Protein AF-A0A950EN87-F1 (afdb_monomer_lite)

Sequence (235 aa):
MPRLTKICLIAAAVPLVLLAGWQRVIEPALVKLPGDVNRTNHYSGTVSVFVDQKSAMDLATPQDSPMSIVRVTKSLPGETGATTTALSDTDTINLLGQSTVQENVFVLDRSSSRNVFDDRATAFGTGVNRHGAYYPLLPIGVDASRTSPIWNNEAGTIYTVSRAGGSETTTINGVKVLRMAGTLPMTPVAPYYVGELTKMGLPTQLTPDQLQAQFAAAGVNVNQVADALSKVLSP

Radius of gyration: 26.23 Å; ch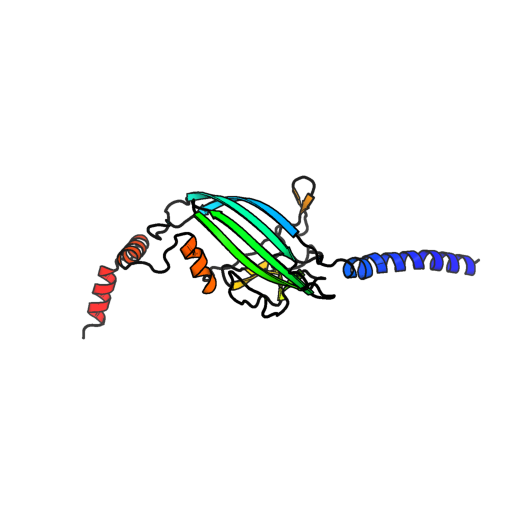ains: 1; bounding box: 49×44×106 Å

Structure (mmCIF, N/CA/C/O backbone):
data_AF-A0A950EN87-F1
#
_entry.id   AF-A0A950EN87-F1
#
loop_
_atom_site.group_PDB
_atom_site.id
_atom_site.type_symbol
_atom_site.label_atom_id
_atom_site.label_alt_id
_atom_site.label_comp_id
_atom_site.label_asym_id
_atom_site.label_entity_id
_atom_site.label_seq_id
_atom_site.pdbx_PDB_ins_code
_atom_site.Cartn_x
_atom_site.Cartn_y
_atom_site.Cartn_z
_atom_site.occupancy
_atom_site.B_iso_or_equiv
_atom_site.auth_seq_id
_atom_site.auth_comp_id
_atom_site.auth_asym_id
_atom_site.auth_atom_id
_atom_site.pdbx_PDB_model_num
ATOM 1 N N . MET A 1 1 ? 7.378 -14.229 -64.532 1.00 54.72 1 MET A N 1
ATOM 2 C CA . MET A 1 1 ? 6.442 -13.570 -63.591 1.00 54.72 1 MET A CA 1
ATOM 3 C C . MET A 1 1 ? 6.462 -14.056 -62.125 1.00 54.72 1 MET A C 1
ATOM 5 O O . MET A 1 1 ? 6.241 -13.202 -61.282 1.00 54.72 1 MET A O 1
ATOM 9 N N . PRO A 1 2 ? 6.791 -15.309 -61.732 1.00 65.19 2 PRO A N 1
ATOM 10 C CA . PRO A 1 2 ? 6.631 -15.745 -60.327 1.00 65.19 2 PRO A CA 1
ATOM 11 C C . PRO A 1 2 ? 7.711 -15.255 -59.338 1.00 65.19 2 PRO A C 1
ATOM 13 O O . PRO A 1 2 ? 7.516 -15.343 -58.128 1.00 65.19 2 PRO A O 1
ATOM 16 N N . ARG A 1 3 ? 8.863 -14.751 -59.813 1.00 61.81 3 ARG A N 1
ATOM 17 C CA . ARG A 1 3 ? 9.955 -14.259 -58.945 1.00 61.81 3 ARG A CA 1
ATOM 18 C C . ARG A 1 3 ? 9.693 -12.858 -58.384 1.00 61.81 3 ARG A C 1
ATOM 20 O O . ARG A 1 3 ? 9.921 -12.648 -57.200 1.00 61.81 3 ARG A O 1
ATOM 27 N N . LEU A 1 4 ? 9.163 -11.938 -59.195 1.00 64.44 4 LEU A N 1
ATOM 28 C CA . LEU A 1 4 ? 8.821 -10.582 -58.744 1.00 64.44 4 LEU A CA 1
ATOM 29 C C . LEU A 1 4 ? 7.706 -10.600 -57.693 1.00 64.44 4 LEU A C 1
ATOM 31 O O . LEU A 1 4 ? 7.837 -9.949 -56.666 1.00 64.44 4 LEU A O 1
ATOM 35 N N . THR A 1 5 ? 6.671 -11.424 -57.878 1.00 68.88 5 THR A N 1
ATOM 36 C CA . THR A 1 5 ? 5.586 -11.579 -56.895 1.00 68.88 5 THR A CA 1
ATOM 37 C C . THR A 1 5 ? 6.094 -12.101 -55.548 1.00 68.88 5 THR A C 1
ATOM 39 O O . THR A 1 5 ? 5.680 -11.606 -54.505 1.00 68.88 5 THR A O 1
ATOM 42 N N . LYS A 1 6 ? 7.041 -13.054 -55.549 1.00 66.00 6 LYS A N 1
ATOM 43 C CA . LYS A 1 6 ? 7.679 -13.557 -54.320 1.00 66.00 6 LYS A CA 1
ATOM 44 C C . LYS A 1 6 ? 8.537 -12.493 -53.631 1.00 66.00 6 LYS A C 1
ATOM 46 O O . LYS A 1 6 ? 8.476 -12.378 -52.413 1.00 66.00 6 LYS A O 1
ATOM 51 N N . ILE A 1 7 ? 9.295 -11.700 -54.392 1.00 73.19 7 ILE A N 1
ATOM 52 C CA . ILE A 1 7 ? 10.114 -10.606 -53.846 1.00 73.19 7 ILE A CA 1
ATOM 53 C C . ILE A 1 7 ? 9.221 -9.521 -53.232 1.00 73.19 7 ILE A C 1
ATOM 55 O O . ILE A 1 7 ? 9.483 -9.099 -52.112 1.00 73.19 7 ILE A O 1
ATOM 59 N N . CYS A 1 8 ? 8.134 -9.125 -53.901 1.00 70.19 8 CYS A N 1
ATOM 60 C CA . CYS A 1 8 ? 7.180 -8.151 -53.363 1.00 70.19 8 CYS A CA 1
ATOM 61 C C . CYS A 1 8 ? 6.465 -8.662 -52.101 1.00 70.19 8 CYS A C 1
ATOM 63 O O . CYS A 1 8 ? 6.294 -7.899 -51.155 1.00 70.19 8 CYS A O 1
ATOM 65 N N . LEU A 1 9 ? 6.098 -9.948 -52.044 1.00 74.38 9 LEU A N 1
ATOM 66 C CA . LEU A 1 9 ? 5.502 -10.558 -50.848 1.00 74.38 9 LEU A CA 1
ATOM 67 C C . LEU A 1 9 ? 6.476 -10.597 -49.667 1.00 74.38 9 LEU A C 1
ATOM 69 O O . LEU A 1 9 ? 6.090 -10.253 -48.556 1.00 74.38 9 LEU A O 1
ATOM 73 N N . ILE A 1 10 ? 7.738 -10.971 -49.894 1.00 74.94 10 ILE A N 1
ATOM 74 C CA . ILE A 1 10 ? 8.767 -10.971 -48.843 1.00 74.94 10 ILE A CA 1
ATOM 75 C C . ILE A 1 10 ? 9.053 -9.536 -48.381 1.00 74.94 10 ILE A C 1
ATOM 77 O O . ILE A 1 10 ? 9.083 -9.276 -47.181 1.00 74.94 10 ILE A O 1
ATOM 81 N N . ALA A 1 11 ? 9.189 -8.591 -49.315 1.00 77.12 11 ALA A N 1
ATOM 82 C CA . ALA A 1 11 ? 9.424 -7.183 -49.009 1.00 77.12 11 ALA A CA 1
ATOM 83 C C . ALA A 1 11 ? 8.268 -6.538 -48.226 1.00 77.12 11 ALA A C 1
ATOM 85 O O . ALA A 1 11 ? 8.519 -5.653 -47.417 1.00 77.12 11 ALA A O 1
ATOM 86 N N . ALA A 1 12 ? 7.024 -6.991 -48.420 1.00 75.88 12 ALA A N 1
ATOM 87 C CA . ALA A 1 12 ? 5.872 -6.560 -47.627 1.00 75.88 12 ALA A CA 1
ATOM 88 C C . ALA A 1 12 ? 5.747 -7.313 -46.287 1.00 75.88 12 ALA A C 1
ATOM 90 O O . ALA A 1 12 ? 5.319 -6.737 -45.289 1.00 75.88 12 ALA A O 1
ATOM 91 N N . ALA A 1 13 ? 6.142 -8.588 -46.230 1.00 78.69 13 ALA A N 1
ATOM 92 C CA . ALA A 1 13 ? 6.062 -9.399 -45.016 1.00 78.69 13 ALA A CA 1
ATOM 93 C C . ALA A 1 13 ? 7.101 -8.992 -43.960 1.00 78.69 13 ALA A C 1
ATOM 95 O O . ALA A 1 13 ? 6.781 -8.959 -42.776 1.00 78.69 13 ALA A O 1
ATOM 96 N N . VAL A 1 14 ? 8.326 -8.642 -44.365 1.00 86.50 14 VAL A N 1
ATOM 97 C CA . VAL A 1 14 ? 9.396 -8.210 -43.447 1.00 86.50 14 VAL A CA 1
ATOM 98 C C . VAL A 1 14 ? 8.987 -7.016 -42.565 1.00 86.50 14 VAL A C 1
ATOM 100 O O . VAL A 1 14 ? 9.088 -7.147 -41.346 1.00 86.50 14 VAL A O 1
ATOM 103 N N . PRO A 1 15 ? 8.483 -5.883 -43.094 1.00 83.12 15 PRO A N 1
ATOM 104 C CA . PRO A 1 15 ? 8.061 -4.763 -42.256 1.00 83.12 15 PRO A CA 1
ATOM 105 C C . PRO A 1 15 ? 6.866 -5.113 -41.364 1.00 83.12 15 PRO A C 1
ATOM 107 O O . PRO A 1 15 ? 6.808 -4.631 -40.238 1.00 83.12 15 PRO A O 1
ATOM 110 N N . LEU A 1 16 ? 5.955 -5.993 -41.798 1.00 84.75 16 LEU A N 1
ATOM 111 C CA . LEU A 1 16 ? 4.854 -6.469 -40.950 1.00 84.75 16 LEU A CA 1
ATOM 112 C C . LEU A 1 16 ? 5.354 -7.333 -39.784 1.00 84.75 16 LEU A C 1
ATOM 114 O O . LEU A 1 16 ? 4.881 -7.175 -38.661 1.00 84.75 16 LEU A O 1
ATOM 118 N N . VAL A 1 17 ? 6.331 -8.211 -40.024 1.00 83.75 17 VAL A N 1
ATOM 119 C CA . VAL A 1 17 ? 6.965 -9.025 -38.975 1.00 83.75 17 VAL A CA 1
ATOM 120 C C . VAL A 1 17 ? 7.769 -8.148 -38.017 1.00 83.75 17 VAL A C 1
ATOM 122 O O . VAL A 1 17 ? 7.671 -8.332 -36.806 1.00 83.75 17 VAL A O 1
ATOM 125 N N . LEU A 1 18 ? 8.515 -7.166 -38.529 1.00 84.25 18 LEU A N 1
ATOM 126 C CA . LEU A 1 18 ? 9.252 -6.208 -37.702 1.00 84.25 18 LEU A CA 1
ATOM 127 C C . LEU A 1 18 ? 8.310 -5.347 -36.857 1.00 84.25 18 LEU A C 1
ATOM 129 O O . LEU A 1 18 ? 8.566 -5.168 -35.671 1.00 84.25 18 LEU A O 1
ATOM 133 N N . LEU A 1 19 ? 7.201 -4.869 -37.425 1.00 83.00 19 LEU A N 1
ATOM 134 C CA . LEU A 1 19 ? 6.193 -4.098 -36.698 1.00 83.00 19 LEU A CA 1
ATOM 135 C C . LEU A 1 19 ? 5.512 -4.944 -35.614 1.00 83.00 19 LEU A C 1
ATOM 137 O O . LEU A 1 19 ? 5.369 -4.496 -34.478 1.00 83.00 19 LEU A O 1
ATOM 141 N N . ALA A 1 20 ? 5.143 -6.185 -35.939 1.00 79.62 20 ALA A N 1
ATOM 142 C CA . ALA A 1 20 ? 4.578 -7.115 -34.969 1.00 79.62 20 ALA A CA 1
ATOM 143 C C . ALA A 1 20 ? 5.579 -7.443 -33.848 1.00 79.62 20 ALA A C 1
ATOM 145 O O . ALA A 1 20 ? 5.196 -7.482 -32.680 1.00 79.62 20 ALA A O 1
ATOM 146 N N . GLY A 1 21 ? 6.859 -7.640 -34.179 1.00 78.69 21 GLY A N 1
ATOM 147 C CA . GLY A 1 21 ? 7.933 -7.840 -33.204 1.00 78.69 21 GLY A CA 1
ATOM 148 C C . GLY A 1 21 ? 8.167 -6.608 -32.329 1.00 78.69 21 GLY A C 1
ATOM 149 O O . GLY A 1 21 ? 8.325 -6.734 -31.116 1.00 78.69 21 GLY A O 1
ATOM 150 N N . TRP A 1 22 ? 8.107 -5.411 -32.914 1.00 79.06 22 TRP A N 1
ATOM 151 C CA . TRP A 1 22 ? 8.234 -4.154 -32.186 1.00 79.06 22 TRP A CA 1
ATOM 152 C C . TRP A 1 22 ? 7.124 -3.994 -31.144 1.00 79.06 22 TRP A C 1
ATOM 154 O O . TRP A 1 22 ? 7.417 -3.864 -29.960 1.00 79.06 22 TRP A O 1
ATOM 164 N N . GLN A 1 23 ? 5.861 -4.099 -31.564 1.00 78.44 23 GLN A N 1
ATOM 165 C CA . GLN A 1 23 ? 4.704 -3.896 -30.685 1.00 78.44 23 GLN A CA 1
ATOM 166 C C . GLN A 1 23 ? 4.533 -5.000 -29.635 1.00 78.44 23 GLN A C 1
ATOM 168 O O . GLN A 1 23 ? 4.028 -4.746 -28.545 1.00 78.44 23 GLN A O 1
ATOM 173 N N . ARG A 1 24 ? 4.914 -6.246 -29.947 1.00 76.81 24 ARG A N 1
ATOM 174 C CA . ARG A 1 24 ? 4.695 -7.381 -29.031 1.00 76.81 24 ARG A CA 1
ATOM 175 C C . ARG A 1 24 ? 5.874 -7.701 -28.127 1.00 76.81 24 ARG A C 1
ATOM 177 O O . ARG A 1 24 ? 5.665 -8.357 -27.112 1.00 76.81 24 ARG A O 1
ATOM 184 N N . VAL A 1 25 ? 7.088 -7.297 -28.497 1.00 74.50 25 VAL A N 1
ATOM 185 C CA . VAL A 1 25 ? 8.310 -7.688 -27.777 1.00 74.50 25 VAL A CA 1
ATOM 186 C C . VAL A 1 25 ? 9.104 -6.468 -27.336 1.00 74.50 25 VAL A C 1
ATOM 188 O O . VAL A 1 25 ? 9.395 -6.337 -26.152 1.00 74.50 25 VAL A O 1
ATOM 191 N N . ILE A 1 26 ? 9.445 -5.570 -28.263 1.00 74.25 26 ILE A N 1
ATOM 192 C CA . ILE A 1 26 ? 10.393 -4.484 -27.980 1.00 74.25 26 ILE A CA 1
ATOM 193 C C . ILE A 1 26 ? 9.746 -3.394 -27.129 1.00 74.25 26 ILE A C 1
ATOM 195 O O . ILE A 1 26 ? 10.277 -3.053 -26.078 1.00 74.25 26 ILE A O 1
ATOM 199 N N . GLU A 1 27 ? 8.596 -2.869 -27.546 1.00 76.50 27 GLU A N 1
ATOM 200 C CA . GLU A 1 27 ? 7.907 -1.793 -26.832 1.00 76.50 27 GLU A CA 1
ATOM 201 C C . GLU A 1 27 ? 7.573 -2.188 -25.379 1.00 76.50 27 GLU A C 1
ATOM 203 O O . GLU A 1 27 ? 8.017 -1.476 -24.475 1.00 76.50 27 GLU A O 1
ATOM 208 N N . PRO A 1 28 ? 6.938 -3.346 -25.094 1.00 72.75 28 PRO A N 1
ATOM 209 C CA . PRO A 1 28 ? 6.716 -3.784 -23.715 1.00 72.75 28 PRO A CA 1
ATOM 210 C C . PRO A 1 28 ? 8.006 -3.968 -22.904 1.00 72.75 28 PRO A C 1
ATOM 212 O O . PRO A 1 28 ? 8.015 -3.675 -21.713 1.00 72.75 28 PRO A O 1
ATOM 215 N N . ALA A 1 29 ? 9.104 -4.416 -23.526 1.00 72.06 29 ALA A N 1
ATOM 216 C CA . ALA A 1 29 ? 10.391 -4.592 -22.845 1.00 72.06 29 ALA A CA 1
ATOM 217 C C . ALA A 1 29 ? 11.081 -3.262 -22.481 1.00 72.06 29 ALA A C 1
ATOM 219 O O . ALA A 1 29 ? 11.959 -3.235 -21.612 1.00 72.06 29 ALA A O 1
ATOM 220 N N . LEU A 1 30 ? 10.700 -2.163 -23.140 1.00 79.81 30 LEU A N 1
ATOM 221 C CA . LEU A 1 30 ? 11.217 -0.820 -22.876 1.00 79.81 30 LEU A CA 1
ATOM 222 C C . LEU A 1 30 ? 10.399 -0.065 -21.822 1.00 79.81 30 LEU A C 1
ATOM 224 O O . LEU A 1 30 ? 10.929 0.858 -21.199 1.00 79.81 30 LEU A O 1
ATOM 228 N N . VAL A 1 31 ? 9.140 -0.451 -21.586 1.00 84.19 31 VAL A N 1
ATOM 229 C CA . VAL A 1 31 ? 8.313 0.152 -20.534 1.00 84.19 31 VAL A CA 1
ATOM 230 C C . VAL A 1 31 ? 8.838 -0.287 -19.171 1.00 84.19 31 VAL A C 1
ATOM 232 O O . VAL A 1 31 ? 8.679 -1.430 -18.749 1.00 84.19 31 VAL A O 1
ATOM 235 N N . LYS A 1 32 ? 9.474 0.651 -18.472 1.00 89.88 32 LYS A N 1
ATOM 236 C CA . LYS A 1 32 ? 10.027 0.447 -17.136 1.00 89.88 32 LYS A CA 1
ATOM 237 C C . LYS A 1 32 ? 9.619 1.578 -16.211 1.00 89.88 32 LYS A C 1
ATOM 239 O O . LYS A 1 32 ? 9.524 2.727 -16.637 1.00 89.88 32 LYS A O 1
ATOM 244 N N . LEU A 1 33 ? 9.468 1.266 -14.927 1.00 91.06 33 LEU A N 1
ATOM 245 C CA . LEU A 1 33 ? 9.350 2.283 -13.893 1.00 91.06 33 LEU A CA 1
ATOM 246 C C . LEU A 1 33 ? 10.563 3.231 -13.962 1.00 91.06 33 LEU A C 1
ATOM 248 O O . LEU A 1 33 ? 11.707 2.750 -14.047 1.00 91.06 33 LEU A O 1
ATOM 252 N N . PRO A 1 34 ? 10.333 4.554 -13.976 1.00 89.75 34 PRO A N 1
ATOM 253 C CA . PRO A 1 34 ? 11.407 5.535 -14.001 1.00 89.75 34 PRO A CA 1
ATOM 254 C C . PRO A 1 34 ? 12.188 5.541 -12.680 1.00 89.75 34 PRO A C 1
ATOM 256 O O . PRO A 1 34 ? 11.677 5.125 -11.643 1.00 89.75 34 PRO A O 1
ATOM 259 N N . GLY A 1 35 ? 13.447 5.980 -12.740 1.00 89.44 35 GLY A N 1
ATOM 260 C CA . GLY A 1 35 ? 14.346 6.045 -11.577 1.00 89.44 35 GLY A CA 1
ATOM 261 C C . GLY A 1 35 ? 14.373 7.394 -10.865 1.00 89.44 35 GLY A C 1
ATOM 262 O O . GLY A 1 35 ? 15.119 7.566 -9.907 1.00 89.44 35 GLY A O 1
ATOM 263 N N . ASP A 1 36 ? 13.603 8.351 -11.366 1.00 92.56 36 ASP A N 1
ATOM 264 C CA . ASP A 1 36 ? 13.531 9.746 -10.943 1.00 92.56 36 ASP A CA 1
ATOM 265 C C . ASP A 1 36 ? 12.096 10.123 -10.547 1.00 92.56 36 ASP A C 1
ATOM 267 O O . ASP A 1 36 ? 11.665 11.268 -10.701 1.00 92.56 36 ASP A O 1
ATOM 271 N N . VAL A 1 37 ? 11.326 9.154 -10.036 1.00 93.62 37 VAL A N 1
ATOM 272 C CA . VAL A 1 37 ? 9.975 9.424 -9.547 1.00 93.62 37 VAL A CA 1
ATOM 273 C C . VAL A 1 37 ? 10.071 10.469 -8.443 1.00 93.62 37 VAL A C 1
ATOM 275 O O . VAL A 1 37 ? 10.781 10.298 -7.459 1.00 93.62 37 VAL A O 1
ATOM 278 N N . ASN A 1 38 ? 9.341 11.561 -8.614 1.00 96.50 38 ASN A N 1
ATOM 279 C CA . ASN A 1 38 ? 9.095 12.552 -7.581 1.00 96.50 38 ASN A CA 1
ATOM 280 C C . ASN A 1 38 ? 7.722 13.153 -7.865 1.00 96.50 38 ASN A C 1
ATOM 282 O O . ASN A 1 38 ? 7.564 14.004 -8.745 1.00 96.50 38 ASN A O 1
ATOM 286 N N . ARG A 1 39 ? 6.700 12.607 -7.211 1.00 95.38 39 ARG A N 1
ATOM 287 C CA . ARG A 1 39 ? 5.300 12.939 -7.470 1.00 95.38 39 ARG A CA 1
ATOM 288 C C . ARG A 1 39 ? 4.585 13.210 -6.164 1.00 95.38 39 ARG A C 1
ATOM 290 O O . ARG A 1 39 ? 4.662 12.413 -5.236 1.00 95.38 39 ARG A O 1
ATOM 297 N N . THR A 1 40 ? 3.837 14.303 -6.151 1.00 97.31 40 THR A N 1
ATOM 298 C CA . THR A 1 40 ? 2.883 14.611 -5.092 1.00 97.31 40 THR A CA 1
ATOM 299 C C . THR A 1 40 ? 1.484 14.386 -5.640 1.00 97.31 40 THR A C 1
ATOM 301 O O . THR A 1 40 ? 1.107 14.992 -6.642 1.00 97.31 40 THR A O 1
ATOM 304 N N . ASN A 1 41 ? 0.728 13.508 -4.994 1.00 94.38 41 ASN A N 1
ATOM 305 C CA . ASN A 1 41 ? -0.668 13.246 -5.303 1.00 94.38 41 ASN A CA 1
ATOM 306 C C . ASN A 1 41 ? -1.540 13.780 -4.169 1.00 94.38 41 ASN A C 1
ATOM 308 O O . ASN A 1 41 ? -1.237 13.574 -2.993 1.00 94.38 41 ASN A O 1
ATOM 312 N N . HIS A 1 42 ? -2.635 14.436 -4.536 1.00 96.12 42 HIS A N 1
ATOM 313 C CA . HIS A 1 42 ? -3.630 14.938 -3.599 1.00 96.12 42 HIS A CA 1
ATOM 314 C C . HIS A 1 42 ? -4.917 14.149 -3.789 1.00 96.12 42 HIS A C 1
ATOM 316 O O . HIS A 1 42 ? -5.480 14.125 -4.884 1.00 96.12 42 HIS A O 1
ATOM 322 N N . TYR A 1 43 ? -5.379 13.521 -2.718 1.00 93.62 43 TYR A N 1
ATOM 323 C CA . TYR A 1 43 ? -6.637 12.799 -2.675 1.00 93.62 43 TYR A CA 1
ATOM 324 C C . TYR A 1 43 ? -7.568 13.485 -1.686 1.00 93.62 43 TYR A C 1
ATOM 326 O O . TYR A 1 43 ? -7.145 13.935 -0.619 1.00 93.62 43 TYR A O 1
ATOM 334 N N . SER A 1 44 ? -8.845 13.537 -2.031 1.00 94.25 44 SER A N 1
ATOM 335 C CA . SER A 1 44 ? -9.909 13.980 -1.143 1.00 94.25 44 SER A CA 1
ATOM 336 C C . SER A 1 44 ? -11.124 13.086 -1.326 1.00 94.25 44 SER A C 1
ATOM 338 O O . SER A 1 44 ? -11.344 12.511 -2.395 1.00 94.25 44 SER A O 1
ATOM 340 N N . GLY A 1 45 ? -11.903 12.942 -0.265 1.00 93.12 45 GLY A N 1
ATOM 341 C CA . GLY A 1 45 ? -13.118 12.149 -0.284 1.00 93.12 45 GLY A CA 1
ATOM 342 C C . GLY A 1 45 ? -13.825 12.174 1.058 1.00 93.12 45 GLY A C 1
ATOM 343 O O . GLY A 1 45 ? -13.504 12.976 1.934 1.00 93.12 45 GLY A O 1
ATOM 344 N N . THR A 1 46 ? -14.770 11.259 1.207 1.00 92.75 46 THR A N 1
ATOM 345 C CA . THR A 1 46 ? -15.515 11.038 2.444 1.00 92.75 46 THR A CA 1
ATOM 346 C C . THR A 1 46 ? -15.304 9.594 2.871 1.00 92.75 46 THR A C 1
ATOM 348 O O . THR A 1 46 ? -15.363 8.689 2.038 1.00 92.75 46 THR A O 1
ATOM 351 N N . VAL A 1 47 ? -15.049 9.382 4.157 1.00 88.50 47 VAL A N 1
ATOM 352 C CA . VAL A 1 47 ? -14.996 8.065 4.790 1.00 88.50 47 VAL A CA 1
ATOM 353 C C . VAL A 1 47 ? -16.186 7.945 5.727 1.00 88.50 47 VAL A C 1
ATOM 355 O O . VAL A 1 47 ? -16.392 8.810 6.575 1.00 88.50 47 VAL A O 1
ATOM 358 N N . SER A 1 48 ? -16.944 6.864 5.587 1.00 89.56 48 SER A N 1
ATOM 359 C CA . SER A 1 48 ? -17.996 6.498 6.532 1.00 89.56 48 SER A CA 1
ATOM 360 C C . SER A 1 48 ? -17.392 5.657 7.652 1.00 89.56 48 SER A C 1
ATOM 362 O O . SER A 1 48 ? -16.787 4.612 7.405 1.00 89.56 48 SER A O 1
ATOM 364 N N . VAL A 1 49 ? -17.543 6.125 8.883 1.00 85.31 49 VAL A N 1
ATOM 365 C CA . VAL A 1 49 ? -16.992 5.505 10.087 1.00 85.31 49 VAL A CA 1
ATOM 366 C C . VAL A 1 49 ? -18.119 4.852 10.866 1.00 85.31 49 VAL A C 1
ATOM 368 O O . VAL A 1 49 ? -19.166 5.455 11.080 1.00 85.31 49 VAL A O 1
ATOM 371 N N . PHE A 1 50 ? -17.899 3.610 11.283 1.00 87.12 50 PHE A N 1
ATOM 372 C CA . PHE A 1 50 ? -18.900 2.788 11.967 1.00 87.12 50 PHE A CA 1
ATOM 373 C C . PHE A 1 50 ? -18.607 2.613 13.459 1.00 87.12 50 PHE A C 1
ATOM 375 O O . PHE A 1 50 ? -19.355 1.922 14.132 1.00 87.12 50 PHE A O 1
ATOM 382 N N . VAL A 1 51 ? -17.542 3.227 13.978 1.00 84.25 51 VAL A N 1
ATOM 383 C CA . VAL A 1 51 ? -17.103 3.090 15.372 1.00 84.25 51 VAL A CA 1
ATOM 384 C C . VAL A 1 51 ? -16.868 4.472 15.973 1.00 84.25 51 VAL A C 1
ATOM 386 O O . VAL A 1 51 ? -16.189 5.307 15.374 1.00 84.25 51 VAL A O 1
ATOM 389 N N . ASP A 1 52 ? -17.403 4.714 17.166 1.00 81.69 52 ASP A N 1
ATOM 390 C CA . ASP A 1 52 ? -17.115 5.922 17.936 1.00 81.69 52 ASP A CA 1
ATOM 391 C C . ASP A 1 52 ? -15.685 5.865 18.494 1.00 81.69 52 ASP A C 1
ATOM 393 O O . ASP A 1 52 ? -15.327 4.944 19.225 1.00 81.69 52 ASP A O 1
ATOM 397 N N . GLN A 1 53 ? -14.849 6.858 18.181 1.00 76.94 53 GLN A N 1
ATOM 398 C CA . GLN A 1 53 ? -13.425 6.832 18.551 1.00 76.94 53 GLN A CA 1
ATOM 399 C C . GLN A 1 53 ? -13.175 6.880 20.066 1.00 76.94 53 GLN A C 1
ATOM 401 O O . GLN A 1 53 ? -12.146 6.397 20.529 1.00 76.94 53 GLN A O 1
ATOM 406 N N . LYS A 1 54 ? -14.084 7.473 20.851 1.00 76.81 54 LYS A N 1
ATOM 407 C CA . LYS A 1 54 ? -13.888 7.653 22.299 1.00 76.81 54 LYS A CA 1
ATOM 408 C C . LYS A 1 54 ? -14.301 6.416 23.086 1.00 76.81 54 LYS A C 1
ATOM 410 O O . LYS A 1 54 ? -13.633 6.033 24.042 1.00 76.81 54 LYS A O 1
ATOM 415 N N . SER A 1 55 ? -15.426 5.823 22.708 1.00 76.44 55 SER A N 1
ATOM 416 C CA . SER A 1 55 ? -16.025 4.672 23.383 1.00 76.44 55 SER A CA 1
ATOM 417 C C . SER A 1 55 ? -15.654 3.338 22.741 1.00 76.44 55 SER A C 1
ATOM 419 O O . SER A 1 55 ? -15.839 2.307 23.382 1.00 76.44 55 SER A O 1
ATOM 421 N N . ALA A 1 56 ? -15.129 3.353 21.510 1.00 76.19 56 ALA A N 1
ATOM 422 C CA . ALA A 1 56 ? -14.884 2.176 20.678 1.00 76.19 56 ALA A CA 1
ATOM 423 C C . ALA A 1 56 ? -16.127 1.286 20.499 1.00 76.19 56 ALA A C 1
ATOM 425 O O . ALA A 1 56 ? -16.019 0.074 20.325 1.00 76.19 56 ALA A O 1
ATOM 426 N N . MET A 1 57 ? -17.317 1.884 20.566 1.00 79.75 57 MET A N 1
ATOM 427 C CA . MET A 1 57 ? -18.581 1.204 20.305 1.00 79.75 57 MET A CA 1
ATOM 428 C C . MET A 1 57 ? -19.005 1.376 18.852 1.00 79.75 57 MET A C 1
ATOM 430 O O . MET A 1 57 ? -18.752 2.420 18.245 1.00 79.75 57 MET A O 1
ATOM 434 N N . ASP A 1 58 ? -19.707 0.375 18.330 1.00 81.06 58 ASP A N 1
ATOM 435 C CA . ASP A 1 58 ? -20.358 0.477 17.030 1.00 81.06 58 ASP A CA 1
ATOM 436 C C . ASP A 1 58 ? -21.396 1.606 17.038 1.00 81.06 58 ASP A C 1
ATOM 438 O O . ASP A 1 58 ? -22.197 1.763 17.964 1.00 81.06 58 ASP A O 1
ATOM 442 N N . LEU A 1 59 ? -21.392 2.394 15.972 1.00 82.38 59 LEU A N 1
ATOM 443 C CA . LEU A 1 59 ? -22.383 3.423 15.720 1.00 82.38 59 LEU A CA 1
ATOM 444 C C . LEU A 1 59 ? -23.618 2.786 15.078 1.00 82.38 59 LEU A C 1
ATOM 446 O O . LEU A 1 59 ? -23.517 2.076 14.078 1.00 82.38 59 LEU A O 1
ATOM 450 N N . ALA A 1 60 ? -24.805 3.105 15.603 1.00 84.56 60 ALA A N 1
ATOM 451 C CA . ALA A 1 60 ? -26.075 2.644 15.031 1.00 84.56 60 ALA A CA 1
ATOM 452 C C . ALA A 1 60 ? -26.279 3.114 13.577 1.00 84.56 60 ALA A C 1
ATOM 454 O O . ALA A 1 60 ? -26.955 2.456 12.787 1.00 84.56 60 ALA A O 1
ATOM 455 N N . THR A 1 61 ? -25.685 4.252 13.222 1.00 86.50 61 THR A N 1
ATOM 456 C CA . THR A 1 61 ? -25.626 4.783 11.860 1.00 86.50 61 THR A CA 1
ATOM 457 C C . THR A 1 61 ? -24.203 5.242 11.565 1.00 86.50 61 THR A C 1
ATOM 459 O O . THR A 1 61 ? -23.614 5.890 12.434 1.00 86.50 61 THR A O 1
ATOM 462 N N . PRO A 1 62 ? -23.653 4.979 10.367 1.00 88.88 62 PRO A N 1
ATOM 463 C CA . PRO A 1 62 ? -22.322 5.455 10.020 1.00 88.88 62 PRO A CA 1
ATOM 464 C C . PRO A 1 62 ? -22.237 6.978 10.105 1.00 88.88 62 PRO A C 1
ATOM 466 O O . PRO A 1 62 ? -23.160 7.689 9.703 1.00 88.88 62 PRO A O 1
ATOM 469 N N . GLN A 1 63 ? -21.108 7.472 10.602 1.00 87.81 63 GLN A N 1
ATOM 470 C CA . GLN A 1 63 ? -20.773 8.885 10.584 1.00 87.81 63 GLN A CA 1
ATOM 471 C C . GLN A 1 63 ? -19.826 9.171 9.421 1.00 87.81 63 GLN A C 1
ATOM 473 O O . GLN A 1 63 ? -18.719 8.638 9.359 1.00 87.81 63 GLN A O 1
ATOM 478 N N . ASP A 1 64 ? -20.239 10.057 8.524 1.00 91.06 64 ASP A N 1
ATOM 479 C CA . ASP A 1 64 ? -19.389 10.512 7.430 1.00 91.06 64 ASP A CA 1
ATOM 480 C C . ASP A 1 64 ? -18.375 11.553 7.917 1.00 91.06 64 ASP A C 1
ATOM 482 O O . ASP A 1 64 ? -18.710 12.510 8.620 1.00 91.06 64 ASP A O 1
ATOM 486 N N . SER A 1 65 ? -17.118 11.380 7.515 1.00 87.44 65 SER A N 1
ATOM 487 C CA . SER A 1 65 ? -16.021 12.296 7.811 1.00 87.44 65 SER A CA 1
ATOM 488 C C . SER A 1 65 ? -15.245 12.621 6.536 1.00 87.44 65 SER A C 1
ATOM 490 O O . SER A 1 65 ? -14.913 11.705 5.775 1.00 87.44 65 SER A O 1
ATOM 492 N N . PRO A 1 66 ? -14.931 13.900 6.263 1.00 92.75 66 PRO A N 1
ATOM 493 C CA . PRO A 1 66 ? -14.048 14.232 5.159 1.00 92.75 66 PRO A CA 1
ATOM 494 C C . PRO A 1 66 ? -12.658 13.641 5.411 1.00 92.75 66 PRO A C 1
ATOM 496 O O . PRO A 1 66 ? -12.116 13.718 6.515 1.00 92.75 66 PRO A O 1
ATOM 499 N N . MET A 1 67 ? -12.069 13.091 4.357 1.00 94.06 67 MET A N 1
ATOM 500 C CA . MET A 1 67 ? -10.702 12.599 4.344 1.00 94.06 67 MET A CA 1
ATOM 501 C C . MET A 1 67 ? -9.901 13.341 3.281 1.00 94.06 67 MET A C 1
ATOM 503 O O . MET A 1 67 ? -10.376 13.568 2.166 1.00 94.06 67 MET A O 1
ATOM 507 N N . SER A 1 68 ? -8.656 13.673 3.605 1.00 96.38 68 SER A N 1
ATOM 508 C CA . SER A 1 68 ? -7.667 14.076 2.607 1.00 96.38 68 SER A CA 1
ATOM 509 C C . SER A 1 68 ? -6.365 13.319 2.806 1.00 96.38 68 SER A C 1
ATOM 511 O O . SER A 1 68 ? -5.980 13.024 3.934 1.00 96.38 68 SER A O 1
ATOM 513 N N . ILE A 1 69 ? -5.694 13.006 1.702 1.00 95.94 69 ILE A N 1
ATOM 514 C CA . ILE A 1 69 ? -4.378 12.373 1.710 1.00 95.94 69 ILE A CA 1
ATOM 515 C C . ILE A 1 69 ? -3.469 13.162 0.779 1.00 95.94 69 ILE A C 1
ATOM 517 O O . ILE A 1 69 ? -3.805 13.387 -0.385 1.00 95.94 69 ILE A O 1
ATOM 521 N N . VAL A 1 70 ? -2.303 13.554 1.277 1.00 97.94 70 VAL A N 1
ATOM 522 C CA . VAL A 1 70 ? -1.198 14.038 0.449 1.00 97.94 70 VAL A CA 1
ATOM 523 C C . VAL A 1 70 ? -0.137 12.952 0.431 1.00 97.94 70 VAL A C 1
ATOM 525 O O . VAL A 1 70 ? 0.497 12.698 1.451 1.00 97.94 70 VAL A O 1
ATOM 528 N N . ARG A 1 71 ? 0.039 12.306 -0.723 1.00 97.25 71 ARG A N 1
ATOM 529 C CA . ARG A 1 71 ? 1.065 11.280 -0.934 1.00 97.25 71 ARG A CA 1
ATOM 530 C C . ARG A 1 71 ? 2.234 11.877 -1.684 1.00 97.25 71 ARG A C 1
ATOM 532 O O . ARG A 1 71 ? 2.051 12.377 -2.794 1.00 97.25 71 ARG A O 1
ATOM 539 N N . VAL A 1 72 ? 3.427 11.760 -1.125 1.00 97.94 72 VAL A N 1
ATOM 540 C CA . VAL A 1 72 ? 4.680 12.088 -1.801 1.00 97.94 72 VAL A CA 1
ATOM 541 C C . VAL A 1 72 ? 5.422 10.791 -2.092 1.00 97.94 72 VAL A C 1
ATOM 543 O O . VAL A 1 72 ? 5.942 10.161 -1.178 1.00 97.94 72 VAL A O 1
ATOM 546 N N . THR A 1 73 ? 5.486 10.419 -3.368 1.00 97.06 73 THR A N 1
ATOM 547 C CA . THR A 1 73 ? 6.235 9.256 -3.858 1.00 97.06 73 THR A CA 1
ATOM 548 C C . THR A 1 73 ? 7.554 9.720 -4.452 1.00 97.06 73 THR A C 1
ATOM 550 O O . THR A 1 73 ? 7.566 10.547 -5.371 1.00 97.06 73 THR A O 1
ATOM 553 N N . LYS A 1 74 ? 8.665 9.166 -3.968 1.00 97.44 74 LYS A N 1
ATOM 554 C CA . LYS A 1 74 ? 10.016 9.463 -4.457 1.00 97.44 74 LYS A CA 1
ATOM 555 C C . LYS A 1 74 ? 10.798 8.191 -4.751 1.00 97.44 74 LYS A C 1
ATOM 557 O O . LYS A 1 74 ? 10.707 7.230 -3.997 1.00 97.44 74 LYS A O 1
ATOM 562 N N . SER A 1 75 ? 11.609 8.194 -5.802 1.00 96.56 75 SER A N 1
ATOM 563 C CA . SER A 1 75 ? 12.668 7.198 -5.969 1.00 96.56 75 SER A CA 1
ATOM 564 C C . SER A 1 75 ? 13.735 7.408 -4.897 1.00 96.56 75 SER A C 1
ATOM 566 O O . SER A 1 75 ? 14.170 8.539 -4.665 1.00 96.56 75 SER A O 1
ATOM 568 N N . LEU A 1 76 ? 14.171 6.327 -4.250 1.00 95.25 76 LEU A N 1
ATOM 569 C CA . LEU A 1 76 ? 15.280 6.400 -3.305 1.00 95.25 76 LEU A CA 1
ATOM 570 C C . LEU A 1 76 ? 16.595 6.669 -4.069 1.00 95.25 76 LEU A C 1
ATOM 572 O O . LEU A 1 76 ? 16.881 5.979 -5.057 1.00 95.25 76 LEU A O 1
ATOM 576 N N . PRO A 1 77 ? 17.396 7.676 -3.663 1.00 92.12 77 PRO A N 1
ATOM 577 C CA . PRO A 1 77 ? 18.627 8.030 -4.365 1.00 92.12 77 PRO A CA 1
ATOM 578 C C . PRO A 1 77 ? 19.599 6.852 -4.468 1.00 92.12 77 PRO A C 1
ATOM 580 O O . PRO A 1 77 ? 19.923 6.226 -3.468 1.00 92.12 77 PRO A O 1
ATOM 583 N N . GLY A 1 78 ? 20.082 6.564 -5.679 1.00 91.81 78 GLY A N 1
ATOM 584 C CA . GLY A 1 78 ? 21.015 5.457 -5.926 1.00 91.81 78 GLY A CA 1
ATOM 585 C C . GLY A 1 78 ? 20.374 4.066 -5.974 1.00 91.81 78 GLY A C 1
ATOM 586 O O . GLY A 1 78 ? 21.058 3.110 -6.318 1.00 91.81 78 GLY A O 1
ATOM 587 N N . GLU A 1 79 ? 19.066 3.948 -5.727 1.00 93.88 79 GLU A N 1
ATOM 588 C CA . GLU A 1 79 ? 18.384 2.655 -5.569 1.00 93.88 79 GLU A CA 1
ATOM 589 C C . GLU A 1 79 ? 17.586 2.210 -6.797 1.00 93.88 79 GLU A C 1
ATOM 591 O O . GLU A 1 79 ? 16.689 1.367 -6.720 1.00 93.88 79 GLU A O 1
ATOM 596 N N . THR A 1 80 ? 17.905 2.777 -7.960 1.00 94.12 80 THR A N 1
ATOM 597 C CA . THR A 1 80 ? 17.362 2.320 -9.240 1.00 94.12 80 THR A CA 1
ATOM 598 C C . THR A 1 80 ? 18.431 1.588 -10.037 1.00 94.12 80 THR A C 1
ATOM 600 O O . THR A 1 80 ? 19.365 2.197 -10.555 1.00 94.12 80 THR A O 1
ATOM 603 N N . GLY A 1 81 ? 18.248 0.278 -10.187 1.00 91.88 81 GLY A N 1
ATOM 604 C CA . GLY A 1 81 ? 19.066 -0.589 -11.028 1.00 91.88 81 GLY A CA 1
ATOM 605 C C . GLY A 1 81 ? 18.420 -0.887 -12.382 1.00 91.88 81 GLY A C 1
ATOM 606 O O . GLY A 1 81 ? 17.412 -0.300 -12.777 1.00 91.88 81 GLY A O 1
ATOM 607 N N . ALA A 1 82 ? 18.992 -1.841 -13.119 1.00 90.19 82 ALA A N 1
ATOM 608 C CA . ALA A 1 82 ? 18.474 -2.254 -14.428 1.00 90.19 82 ALA A CA 1
ATOM 609 C C . ALA A 1 82 ? 17.119 -2.989 -14.350 1.00 90.19 82 ALA A C 1
ATOM 611 O O . ALA A 1 82 ? 16.313 -2.902 -15.288 1.00 90.19 82 ALA A O 1
ATOM 612 N N . THR A 1 83 ? 16.886 -3.709 -13.248 1.00 92.75 83 THR A N 1
ATOM 613 C CA . THR A 1 83 ? 15.725 -4.583 -13.018 1.00 92.75 83 THR A CA 1
ATOM 614 C C . THR A 1 83 ? 14.820 -4.085 -11.903 1.00 92.75 83 THR A C 1
ATOM 616 O O . THR A 1 83 ? 13.610 -4.197 -12.041 1.00 92.75 83 THR A O 1
ATOM 619 N N . THR A 1 84 ? 15.365 -3.494 -10.840 1.00 96.12 84 THR A N 1
ATOM 620 C CA . THR A 1 84 ? 14.592 -3.049 -9.675 1.00 96.12 84 THR A CA 1
ATOM 621 C C . THR A 1 84 ? 14.719 -1.549 -9.429 1.00 96.12 84 THR A C 1
ATOM 623 O O . THR A 1 84 ? 15.674 -0.903 -9.866 1.00 96.12 84 THR A O 1
ATOM 626 N N . THR A 1 85 ? 13.723 -0.978 -8.761 1.00 96.31 85 THR A N 1
ATOM 627 C CA . THR A 1 85 ? 13.753 0.388 -8.228 1.00 96.31 85 THR A CA 1
ATOM 628 C C . THR A 1 85 ? 13.133 0.395 -6.840 1.00 96.31 85 THR A C 1
ATOM 630 O O . THR A 1 85 ? 12.170 -0.340 -6.598 1.00 96.31 85 THR A O 1
ATOM 633 N N . ALA A 1 86 ? 13.681 1.201 -5.935 1.00 97.12 86 ALA A N 1
ATOM 634 C CA . ALA A 1 86 ? 13.078 1.439 -4.635 1.00 97.12 86 ALA A CA 1
ATOM 635 C C . ALA A 1 86 ? 12.362 2.795 -4.598 1.00 97.12 86 ALA A C 1
ATOM 637 O O . ALA A 1 86 ? 12.909 3.817 -5.020 1.00 97.12 86 ALA A O 1
ATOM 638 N N . LEU A 1 87 ? 11.135 2.793 -4.082 1.00 97.31 87 LEU A N 1
ATOM 639 C CA . LEU A 1 87 ? 10.296 3.974 -3.914 1.00 97.31 87 LEU A CA 1
ATOM 640 C C . LEU A 1 87 ? 9.997 4.182 -2.429 1.00 97.31 87 LEU A C 1
ATOM 642 O O . LEU A 1 87 ? 9.655 3.228 -1.734 1.00 97.31 87 LEU A O 1
ATOM 646 N N . SER A 1 88 ? 10.077 5.423 -1.965 1.00 97.50 88 SER A N 1
ATOM 647 C CA . SER A 1 88 ? 9.541 5.853 -0.676 1.00 97.50 88 SER A CA 1
ATOM 648 C C . SER A 1 88 ? 8.218 6.583 -0.885 1.00 97.50 88 SER A C 1
ATOM 650 O O . SER A 1 88 ? 8.183 7.549 -1.654 1.00 97.50 88 SER A O 1
ATOM 652 N N . ASP A 1 89 ? 7.179 6.174 -0.165 1.00 97.06 89 ASP A N 1
ATOM 653 C CA . ASP A 1 89 ? 5.935 6.931 -0.029 1.00 97.06 89 ASP A CA 1
ATOM 654 C C . ASP A 1 89 ? 5.848 7.536 1.370 1.00 97.06 89 ASP A C 1
ATOM 656 O O . ASP A 1 89 ? 5.983 6.832 2.373 1.00 97.06 89 ASP A O 1
ATOM 660 N N . THR A 1 90 ? 5.556 8.832 1.418 1.00 97.50 90 THR A N 1
ATOM 661 C CA . THR A 1 90 ? 5.127 9.533 2.628 1.00 97.50 90 THR A CA 1
ATOM 662 C C . THR A 1 90 ? 3.692 10.000 2.430 1.00 97.50 90 THR A C 1
ATOM 664 O O . THR A 1 90 ? 3.429 10.848 1.574 1.00 97.50 90 THR A O 1
ATOM 667 N N . ASP A 1 91 ? 2.780 9.470 3.235 1.00 95.81 91 ASP A N 1
ATOM 668 C CA . ASP A 1 91 ? 1.360 9.803 3.215 1.00 95.81 91 ASP A CA 1
ATOM 669 C C . ASP A 1 91 ? 1.018 10.664 4.426 1.00 95.81 91 ASP A C 1
ATOM 671 O O . ASP A 1 91 ? 1.112 10.215 5.563 1.00 95.81 91 ASP A O 1
ATOM 675 N N . THR A 1 92 ? 0.598 11.905 4.194 1.00 96.50 92 THR A N 1
ATOM 676 C CA . THR A 1 92 ? -0.052 12.734 5.215 1.00 96.50 92 THR A CA 1
ATOM 677 C C . THR A 1 92 ? -1.558 12.566 5.088 1.00 96.50 92 THR A C 1
ATOM 679 O O . THR A 1 92 ? -2.147 13.005 4.099 1.00 96.50 92 THR A O 1
ATOM 682 N N . ILE A 1 93 ? -2.174 11.920 6.072 1.00 93.19 93 ILE A N 1
ATOM 683 C CA . ILE A 1 93 ? -3.594 11.569 6.088 1.00 93.19 93 ILE A CA 1
ATOM 684 C C . ILE A 1 93 ? -4.294 12.446 7.116 1.00 93.19 93 ILE A C 1
ATOM 686 O O . ILE A 1 93 ? -3.946 12.416 8.294 1.00 93.19 93 ILE A O 1
ATOM 690 N N . ASN A 1 94 ? -5.311 13.184 6.679 1.00 92.00 94 ASN A N 1
ATOM 691 C CA . ASN A 1 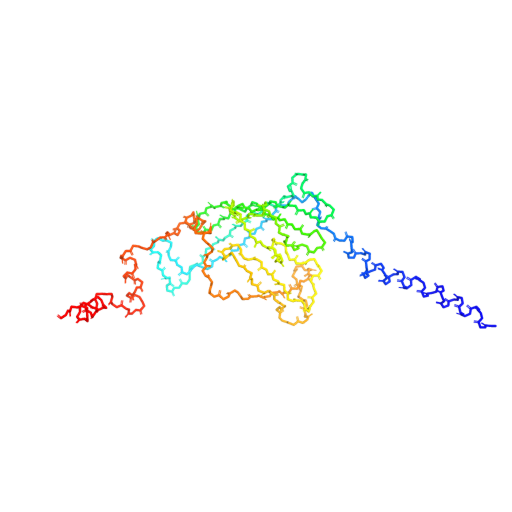94 ? -6.225 13.894 7.562 1.00 92.00 94 ASN A CA 1
ATOM 692 C C . ASN A 1 94 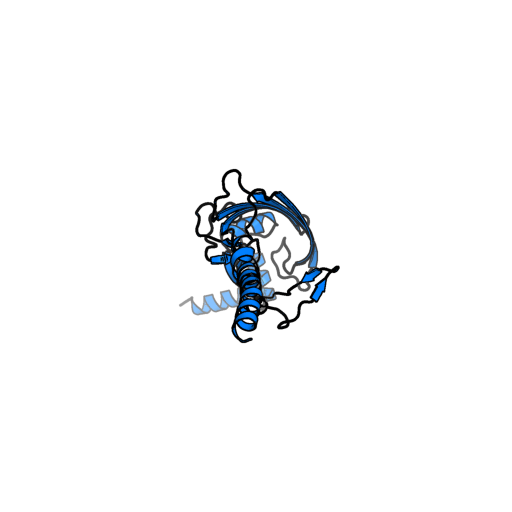? -7.576 13.187 7.543 1.00 92.00 94 ASN A C 1
ATOM 694 O O . ASN A 1 94 ? -8.228 13.137 6.498 1.00 92.00 94 ASN A O 1
ATOM 698 N N . LEU A 1 95 ? -7.985 12.654 8.687 1.00 87.56 95 LEU A N 1
ATOM 699 C CA . LEU A 1 95 ? -9.228 11.913 8.868 1.00 87.56 95 LEU A CA 1
ATOM 700 C C . LEU A 1 95 ? -9.728 12.146 10.295 1.00 87.56 95 LEU A C 1
ATOM 702 O O . LEU A 1 95 ? -8.931 12.141 11.229 1.00 87.56 95 LEU A O 1
ATOM 706 N N . LEU A 1 96 ? -11.037 12.353 10.475 1.00 82.62 96 LEU A N 1
ATOM 707 C CA . LEU A 1 96 ? -11.656 12.511 11.803 1.00 82.62 96 LEU A CA 1
ATOM 708 C C . LEU A 1 96 ? -11.028 13.637 12.649 1.00 82.62 96 LEU A C 1
ATOM 710 O O . LEU A 1 96 ? -10.908 13.540 13.866 1.00 82.62 96 LEU A O 1
ATOM 714 N N . GLY A 1 97 ? -10.598 14.719 11.993 1.00 81.69 97 GLY A N 1
ATOM 715 C CA . GLY A 1 97 ? -9.932 15.849 12.651 1.00 81.69 97 GLY A CA 1
ATOM 716 C C . GLY A 1 97 ? -8.514 15.552 13.156 1.00 81.69 97 GLY A C 1
ATOM 717 O O . GLY A 1 97 ? -7.896 16.434 13.745 1.00 81.69 97 GLY A O 1
ATOM 718 N N . GLN A 1 98 ? -7.991 14.350 12.908 1.00 85.69 98 GLN A N 1
ATOM 719 C CA . GLN A 1 98 ? -6.618 13.955 13.203 1.00 85.69 98 GLN A CA 1
ATOM 720 C C . GLN A 1 98 ? -5.766 14.021 11.937 1.00 85.69 98 GLN A C 1
ATOM 722 O O . GLN A 1 98 ? -6.258 13.781 10.833 1.00 85.69 98 GLN A O 1
ATOM 727 N N . SER A 1 99 ? -4.480 14.323 12.111 1.00 90.69 99 SER A N 1
ATOM 728 C CA . SER A 1 99 ? -3.474 14.268 11.051 1.00 90.69 99 SER A CA 1
ATOM 729 C C . SER A 1 99 ? -2.416 13.243 11.433 1.00 90.69 99 SER A C 1
ATOM 731 O O . SER A 1 99 ? -1.833 13.332 12.513 1.00 90.69 99 SER A O 1
ATOM 733 N N . THR A 1 100 ? -2.176 12.262 10.567 1.00 91.25 100 THR A N 1
ATOM 734 C CA . THR A 1 100 ? -1.121 11.261 10.753 1.00 91.25 100 THR A CA 1
ATOM 735 C C . THR A 1 100 ? -0.215 11.204 9.534 1.00 91.25 100 THR A C 1
ATOM 737 O O . THR A 1 100 ? -0.633 11.501 8.412 1.00 91.25 100 THR A O 1
ATOM 740 N N . VAL A 1 101 ? 1.035 10.812 9.762 1.00 93.94 101 VAL A N 1
ATOM 741 C CA . VAL A 1 101 ? 2.027 10.594 8.713 1.00 93.94 101 VAL A CA 1
ATOM 742 C C . VAL A 1 101 ? 2.401 9.121 8.695 1.00 93.94 101 VAL A C 1
ATOM 744 O O . VAL A 1 101 ? 2.771 8.556 9.724 1.00 93.94 101 VAL A O 1
ATOM 747 N N . GLN A 1 102 ? 2.310 8.515 7.516 1.00 94.12 102 GLN A N 1
ATOM 748 C CA . GLN A 1 102 ? 2.669 7.127 7.264 1.00 94.12 102 GLN A CA 1
ATOM 749 C C . GLN A 1 102 ? 3.805 7.062 6.251 1.00 94.12 102 GLN A C 1
ATOM 751 O O . GLN A 1 102 ? 3.765 7.718 5.212 1.00 94.12 102 GLN A O 1
ATOM 756 N N . GLU A 1 103 ? 4.805 6.239 6.540 1.00 95.38 103 GLU A N 1
ATOM 757 C CA . GLU A 1 103 ? 5.983 6.074 5.693 1.00 95.38 103 GLU A CA 1
ATOM 758 C C . GLU A 1 103 ? 6.108 4.626 5.239 1.00 95.38 103 GLU A C 1
ATOM 760 O O . GLU A 1 103 ? 6.003 3.689 6.036 1.00 95.38 103 GLU A O 1
ATOM 765 N N . ASN A 1 104 ? 6.330 4.436 3.944 1.00 97.06 104 ASN A N 1
ATOM 766 C CA . ASN A 1 104 ? 6.464 3.124 3.333 1.00 97.06 104 ASN A CA 1
ATOM 767 C C . ASN A 1 104 ? 7.641 3.116 2.367 1.00 97.06 104 ASN A C 1
ATOM 769 O O . ASN A 1 104 ? 7.870 4.087 1.647 1.00 97.06 104 ASN A O 1
ATOM 773 N N . VAL A 1 105 ? 8.338 1.986 2.301 1.00 97.62 105 VAL A N 1
ATOM 774 C CA . VAL A 1 105 ? 9.331 1.720 1.263 1.00 97.62 105 VAL A CA 1
ATOM 775 C C . VAL A 1 105 ? 8.908 0.489 0.477 1.00 97.62 105 VAL A C 1
ATOM 777 O O . VAL A 1 105 ? 8.537 -0.545 1.043 1.00 97.62 105 VAL A O 1
ATOM 780 N N . PHE A 1 106 ? 8.974 0.605 -0.844 1.00 97.31 106 PHE A N 1
ATOM 781 C CA . PHE A 1 106 ? 8.669 -0.454 -1.795 1.00 97.31 106 PHE A CA 1
ATOM 782 C C . PHE A 1 106 ? 9.892 -0.738 -2.642 1.00 97.31 106 PHE A C 1
ATOM 784 O O . PHE A 1 106 ? 10.573 0.192 -3.067 1.00 97.31 106 PHE A O 1
ATOM 791 N N . VAL A 1 107 ? 10.131 -2.009 -2.946 1.00 97.25 107 VAL A N 1
ATOM 792 C CA . VAL A 1 107 ? 11.154 -2.415 -3.910 1.00 97.25 107 VAL A CA 1
ATOM 793 C C . VAL A 1 107 ? 10.457 -3.193 -5.010 1.00 97.25 107 VAL A C 1
ATOM 795 O O . VAL A 1 107 ? 9.868 -4.248 -4.772 1.00 97.25 107 VAL A O 1
ATOM 798 N N . LEU A 1 108 ? 10.469 -2.628 -6.213 1.00 97.25 108 LEU A N 1
ATOM 799 C CA . LEU A 1 108 ? 9.643 -3.072 -7.327 1.00 97.25 108 LEU A CA 1
ATOM 800 C C . LEU A 1 108 ? 10.512 -3.557 -8.481 1.00 97.25 108 LEU A C 1
ATOM 802 O O . LEU A 1 108 ? 11.512 -2.925 -8.825 1.00 97.25 108 LEU A O 1
ATOM 806 N N . ASP A 1 109 ? 10.081 -4.630 -9.138 1.00 95.38 109 ASP A N 1
ATOM 807 C CA . ASP A 1 109 ? 10.533 -4.954 -10.484 1.00 95.38 109 ASP A CA 1
ATOM 808 C C . ASP A 1 109 ? 10.059 -3.855 -11.445 1.00 95.38 109 ASP A C 1
ATOM 810 O O . ASP A 1 109 ? 8.870 -3.538 -11.540 1.00 95.38 109 ASP A O 1
ATOM 814 N N . ARG A 1 110 ? 11.003 -3.257 -12.170 1.00 93.75 110 ARG A N 1
ATOM 815 C CA . ARG A 1 110 ? 10.758 -2.088 -13.015 1.00 93.75 110 ARG A CA 1
ATOM 816 C C . ARG A 1 110 ? 9.862 -2.403 -14.203 1.00 93.75 110 ARG A C 1
ATOM 818 O O . ARG A 1 110 ? 9.185 -1.496 -14.667 1.00 93.75 110 ARG A O 1
ATOM 825 N N . SER A 1 111 ? 9.868 -3.632 -14.707 1.00 90.38 111 SER A N 1
ATOM 826 C CA . SER A 1 111 ? 9.142 -3.985 -15.936 1.00 90.38 111 SER A CA 1
ATOM 827 C C . SER A 1 111 ? 7.688 -4.362 -15.653 1.00 90.38 111 SER A C 1
ATOM 829 O O . SER A 1 111 ? 6.819 -4.194 -16.501 1.00 90.38 111 SER A O 1
ATOM 831 N N . SER A 1 112 ? 7.412 -4.872 -14.453 1.00 89.75 112 SER A N 1
ATOM 832 C CA . SER A 1 112 ? 6.089 -5.362 -14.071 1.00 89.75 112 SER A CA 1
ATOM 833 C C . SER A 1 112 ? 5.378 -4.513 -13.027 1.00 89.75 112 SER A C 1
ATOM 835 O O . SER A 1 112 ? 4.160 -4.632 -12.971 1.00 89.75 112 SER A O 1
ATOM 837 N N . SER A 1 113 ? 6.105 -3.695 -12.250 1.00 93.62 113 SER A N 1
ATOM 838 C CA . SER A 1 113 ? 5.689 -3.018 -11.002 1.00 93.62 113 SER A CA 1
ATOM 839 C C . SER A 1 113 ? 5.404 -3.937 -9.806 1.00 93.62 113 SER A C 1
ATOM 841 O O . SER A 1 113 ? 4.880 -3.498 -8.783 1.00 93.62 113 SER A O 1
ATOM 843 N N . ARG A 1 114 ? 5.763 -5.220 -9.901 1.00 95.06 114 ARG A N 1
ATOM 844 C CA . ARG A 1 114 ? 5.561 -6.199 -8.828 1.00 95.06 114 ARG A CA 1
ATOM 845 C C . ARG A 1 114 ? 6.608 -6.032 -7.728 1.00 95.06 114 ARG A C 1
ATOM 847 O O . ARG A 1 114 ? 7.777 -5.807 -8.028 1.00 95.06 114 ARG A O 1
ATOM 854 N N . ASN A 1 115 ? 6.218 -6.209 -6.469 1.00 97.56 115 ASN A N 1
ATOM 855 C CA . ASN A 1 115 ? 7.167 -6.207 -5.358 1.00 97.56 115 ASN A CA 1
ATOM 856 C C . ASN A 1 115 ? 8.114 -7.408 -5.446 1.00 97.56 115 ASN A C 1
ATOM 858 O O . ASN A 1 115 ? 7.683 -8.554 -5.629 1.00 97.56 115 ASN A O 1
ATOM 862 N N . VAL A 1 116 ? 9.405 -7.136 -5.272 1.00 97.19 116 VAL A N 1
ATOM 863 C CA . VAL A 1 116 ? 10.440 -8.161 -5.117 1.00 97.19 116 VAL A CA 1
ATOM 864 C C . VAL A 1 116 ? 10.693 -8.430 -3.635 1.00 97.19 116 VAL A C 1
ATOM 866 O O . VAL A 1 116 ? 10.259 -7.674 -2.771 1.00 97.19 116 VAL A O 1
ATOM 869 N N . PHE A 1 117 ? 11.347 -9.551 -3.339 1.00 96.44 117 PHE A N 1
ATOM 870 C CA . PHE A 1 117 ? 11.793 -9.825 -1.977 1.00 96.44 117 PHE A CA 1
ATOM 871 C C . PHE A 1 117 ? 13.018 -8.951 -1.693 1.00 96.44 117 PHE A C 1
ATOM 873 O O . PHE A 1 117 ? 14.002 -9.050 -2.425 1.00 96.44 117 PHE A O 1
ATOM 880 N N . ASP A 1 118 ? 12.936 -8.081 -0.688 1.00 96.38 118 ASP A N 1
ATOM 881 C CA . ASP A 1 118 ? 14.003 -7.147 -0.323 1.00 96.38 118 ASP A CA 1
ATOM 882 C C . ASP A 1 118 ? 13.797 -6.640 1.115 1.00 96.38 118 ASP A C 1
ATOM 884 O O . ASP A 1 118 ? 12.692 -6.223 1.468 1.00 96.38 118 ASP A O 1
ATOM 888 N N . ASP A 1 119 ? 14.853 -6.645 1.932 1.00 95.38 119 ASP A N 1
ATOM 889 C CA . ASP A 1 119 ? 14.792 -6.270 3.355 1.00 95.38 119 ASP A CA 1
ATOM 890 C C . ASP A 1 119 ? 14.509 -4.778 3.583 1.00 95.38 119 ASP A C 1
ATOM 892 O O . ASP A 1 119 ? 14.119 -4.368 4.677 1.00 95.38 119 ASP A O 1
ATOM 896 N N . ARG A 1 120 ? 14.673 -3.944 2.551 1.00 95.44 120 ARG A N 1
ATOM 897 C CA . ARG A 1 120 ? 14.344 -2.514 2.614 1.00 95.44 120 ARG A CA 1
ATOM 898 C C . ARG A 1 120 ? 12.847 -2.255 2.514 1.00 95.44 120 ARG A C 1
ATOM 900 O O . ARG A 1 120 ? 12.419 -1.130 2.754 1.00 95.44 120 ARG A O 1
ATOM 907 N N . ALA A 1 121 ? 12.046 -3.247 2.125 1.00 96.94 121 ALA A N 1
ATOM 908 C CA . ALA A 1 121 ? 10.606 -3.083 2.003 1.00 96.94 121 ALA A CA 1
ATOM 909 C C . ALA A 1 121 ? 9.962 -2.912 3.389 1.00 96.94 121 ALA A C 1
ATOM 911 O O . ALA A 1 121 ? 9.994 -3.815 4.226 1.00 96.94 121 ALA A O 1
ATOM 912 N N . THR A 1 122 ? 9.324 -1.762 3.618 1.00 97.06 122 THR A N 1
ATOM 913 C CA . THR A 1 122 ? 8.694 -1.434 4.905 1.00 97.06 122 THR A CA 1
ATOM 914 C C . THR A 1 122 ? 7.253 -0.958 4.754 1.00 97.06 122 THR A C 1
ATOM 916 O O . THR A 1 122 ? 6.885 -0.343 3.748 1.00 97.06 122 THR A O 1
ATOM 919 N N . ALA A 1 123 ? 6.416 -1.259 5.748 1.00 96.06 123 ALA A N 1
ATOM 920 C CA . ALA A 1 123 ? 5.120 -0.636 5.998 1.00 96.06 123 ALA A CA 1
ATOM 921 C C . ALA A 1 123 ? 5.178 0.084 7.344 1.00 96.06 123 ALA A C 1
ATOM 923 O O . ALA A 1 123 ? 5.490 -0.549 8.351 1.00 96.06 123 ALA A O 1
ATOM 924 N N . PHE A 1 124 ? 4.883 1.383 7.372 1.00 94.00 124 PHE A N 1
ATOM 925 C CA . PHE A 1 124 ? 4.879 2.178 8.609 1.00 94.00 124 PHE A CA 1
ATOM 926 C C . PHE A 1 124 ? 6.202 2.047 9.392 1.00 94.00 124 PHE A C 1
ATOM 928 O O . PHE A 1 124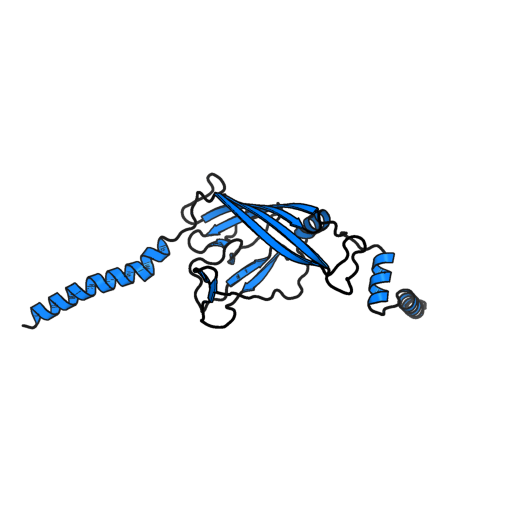 ? 6.221 1.819 10.599 1.00 94.00 124 PHE A O 1
ATOM 935 N N . GLY A 1 125 ? 7.329 2.083 8.672 1.00 92.00 125 GLY A N 1
ATOM 936 C CA . GLY A 1 125 ? 8.671 1.893 9.239 1.00 92.00 125 GLY A CA 1
ATOM 937 C C . GLY A 1 125 ? 9.019 0.463 9.687 1.00 92.00 125 GLY A C 1
ATOM 938 O O . GLY A 1 125 ? 10.142 0.225 10.120 1.00 92.00 125 GLY A O 1
ATOM 939 N N . THR A 1 126 ? 8.106 -0.504 9.556 1.00 94.31 126 THR A N 1
ATOM 940 C CA . THR A 1 126 ? 8.326 -1.914 9.924 1.00 94.31 126 THR A CA 1
ATOM 941 C C . THR A 1 126 ? 8.611 -2.762 8.687 1.00 94.31 126 THR A C 1
ATOM 943 O O . THR A 1 126 ? 7.937 -2.605 7.673 1.00 94.31 126 THR A O 1
ATOM 946 N N . GLY A 1 127 ? 9.584 -3.676 8.751 1.00 95.94 127 GLY A N 1
ATOM 947 C CA . GLY A 1 127 ? 9.905 -4.588 7.646 1.00 95.94 127 GLY A CA 1
ATOM 948 C C . GLY A 1 127 ? 8.738 -5.513 7.286 1.00 95.94 127 GLY A C 1
ATOM 949 O O . GLY A 1 127 ? 8.105 -6.093 8.169 1.00 95.94 127 GLY A O 1
ATOM 950 N N . VAL A 1 128 ? 8.444 -5.657 5.991 1.00 96.12 128 VAL A N 1
ATOM 951 C CA . VAL A 1 128 ? 7.337 -6.490 5.492 1.00 96.12 128 VAL A CA 1
ATOM 952 C C . VAL A 1 128 ? 7.710 -7.208 4.199 1.00 96.12 128 VAL A C 1
ATOM 954 O O . VAL A 1 128 ? 8.400 -6.667 3.340 1.00 96.12 128 VAL A O 1
ATOM 957 N N . ASN A 1 129 ? 7.183 -8.417 4.012 1.00 95.50 129 ASN A N 1
ATOM 958 C CA . ASN A 1 129 ? 7.385 -9.177 2.784 1.00 95.50 129 ASN A CA 1
ATOM 959 C C . ASN A 1 129 ? 6.177 -9.040 1.849 1.00 95.50 129 ASN A C 1
ATOM 961 O O . ASN A 1 129 ? 5.183 -9.742 2.012 1.00 95.50 129 ASN A O 1
ATOM 965 N N . ARG A 1 130 ? 6.292 -8.169 0.839 1.00 95.62 130 ARG A N 1
ATOM 966 C CA . ARG A 1 130 ? 5.267 -7.983 -0.207 1.00 95.62 130 ARG A CA 1
ATOM 967 C C . ARG A 1 130 ? 5.514 -8.820 -1.463 1.00 95.62 130 ARG A C 1
ATOM 969 O O . ARG A 1 130 ? 4.850 -8.600 -2.476 1.00 95.62 130 ARG A O 1
ATOM 976 N N . HIS A 1 131 ? 6.503 -9.716 -1.437 1.00 96.75 131 HIS A N 1
ATOM 977 C CA . HIS A 1 131 ? 6.993 -10.406 -2.624 1.00 96.75 131 HIS A CA 1
ATOM 978 C C . HIS A 1 131 ? 5.857 -11.030 -3.437 1.00 96.75 131 HIS A C 1
ATOM 980 O O . HIS A 1 131 ? 4.991 -11.729 -2.915 1.00 96.75 131 HIS A O 1
ATOM 986 N N . GLY A 1 132 ? 5.875 -10.784 -4.745 1.00 93.50 132 GLY A N 1
ATOM 987 C CA . GLY A 1 132 ? 4.905 -11.369 -5.661 1.00 93.50 132 GLY A CA 1
ATOM 988 C C . GLY A 1 132 ? 3.616 -10.560 -5.829 1.00 93.50 132 GLY A C 1
ATOM 989 O O . GLY A 1 132 ? 2.915 -10.787 -6.818 1.00 93.50 132 GLY A O 1
ATOM 990 N N . ALA A 1 133 ? 3.330 -9.606 -4.938 1.00 95.81 133 ALA A N 1
ATOM 991 C CA . ALA A 1 133 ? 2.146 -8.752 -4.986 1.00 95.81 133 ALA A CA 1
ATOM 992 C C . ALA A 1 133 ? 2.422 -7.373 -5.604 1.00 95.81 133 ALA A C 1
ATOM 994 O O . ALA A 1 133 ? 3.550 -6.877 -5.636 1.00 95.81 133 ALA A O 1
ATOM 995 N N . TYR A 1 134 ? 1.363 -6.728 -6.076 1.00 94.44 134 TYR A N 1
ATOM 996 C CA . TYR A 1 134 ? 1.363 -5.355 -6.568 1.00 94.44 134 TYR A CA 1
ATOM 997 C C . TYR A 1 134 ? 0.903 -4.411 -5.464 1.00 94.44 134 TYR A C 1
ATOM 999 O O . TYR A 1 134 ? -0.132 -4.653 -4.851 1.00 94.44 134 TYR A O 1
ATOM 1007 N N . TYR A 1 135 ? 1.688 -3.370 -5.208 1.00 92.19 135 TYR A N 1
ATOM 1008 C CA . TYR A 1 135 ? 1.390 -2.203 -4.370 1.00 92.19 135 TYR A CA 1
ATOM 1009 C C . TYR A 1 135 ? 2.680 -1.356 -4.318 1.00 92.19 135 TYR A C 1
ATOM 1011 O O . TYR A 1 135 ? 3.754 -1.952 -4.242 1.00 92.19 135 TYR A O 1
ATOM 1019 N N . PRO A 1 136 ? 2.645 -0.015 -4.386 1.00 89.38 136 PRO A N 1
ATOM 1020 C CA . PRO A 1 136 ? 1.471 0.853 -4.464 1.00 89.38 136 PRO A CA 1
ATOM 1021 C C . PRO A 1 136 ? 0.919 0.977 -5.891 1.00 89.38 136 PRO A C 1
ATOM 1023 O O . PRO A 1 136 ? -0.128 1.581 -6.100 1.00 89.38 136 PRO A O 1
ATOM 1026 N N . LEU A 1 137 ? 1.619 0.421 -6.882 1.00 88.75 137 LEU A N 1
ATOM 1027 C CA . LEU A 1 137 ? 1.248 0.500 -8.289 1.00 88.75 137 LEU A CA 1
ATOM 1028 C C . LEU A 1 137 ? 0.492 -0.754 -8.726 1.00 88.75 137 LEU A C 1
ATOM 1030 O O . LEU A 1 137 ? 0.820 -1.863 -8.311 1.00 88.75 137 LEU A O 1
ATOM 1034 N N . LEU A 1 138 ? -0.484 -0.571 -9.614 1.00 84.62 138 LEU A N 1
ATOM 1035 C CA . LEU A 1 138 ? -1.086 -1.671 -10.366 1.00 84.62 138 LEU A CA 1
ATOM 1036 C C . LEU A 1 138 ? -0.086 -2.231 -11.395 1.00 84.62 138 LEU A C 1
ATOM 1038 O O . LEU A 1 138 ? 0.862 -1.525 -11.764 1.00 84.62 138 LEU A O 1
ATOM 1042 N N . PRO A 1 139 ? -0.285 -3.476 -11.873 1.00 83.81 139 PRO A N 1
ATOM 1043 C CA . PRO A 1 139 ? 0.586 -4.068 -12.881 1.00 83.81 139 PRO A CA 1
ATOM 1044 C C . PRO A 1 139 ? 0.727 -3.179 -14.118 1.00 83.81 139 PRO A C 1
ATOM 1046 O O . PRO A 1 139 ? -0.246 -2.603 -14.604 1.00 83.81 139 PRO A O 1
ATOM 1049 N N . ILE A 1 140 ? 1.925 -3.119 -14.690 1.00 81.81 140 ILE A N 1
ATOM 1050 C CA . ILE A 1 140 ? 2.102 -2.501 -16.008 1.00 81.81 140 ILE A CA 1
ATOM 1051 C C . ILE A 1 140 ? 1.385 -3.364 -17.057 1.00 81.81 140 ILE A C 1
ATOM 1053 O O . ILE A 1 140 ? 1.544 -4.585 -17.093 1.00 81.81 140 ILE A O 1
ATOM 1057 N N . GLY A 1 141 ? 0.576 -2.725 -17.907 1.00 73.50 141 GLY A N 1
ATOM 1058 C CA . GLY A 1 141 ? -0.144 -3.410 -18.981 1.00 73.50 141 GLY A CA 1
ATOM 1059 C C . GLY A 1 141 ? -1.279 -4.317 -18.496 1.00 73.50 141 GLY A C 1
ATOM 1060 O O . GLY A 1 141 ? -1.465 -5.394 -19.061 1.00 73.50 141 GLY A O 1
ATOM 1061 N N . VAL A 1 142 ? -2.024 -3.915 -17.452 1.00 70.44 142 VAL A N 1
ATOM 1062 C CA . VAL A 1 142 ? -3.236 -4.642 -17.027 1.00 70.44 142 VAL A CA 1
ATOM 1063 C C . VAL A 1 142 ? -4.175 -4.816 -18.221 1.00 70.44 142 VAL A C 1
ATOM 1065 O O . VAL A 1 142 ? -4.648 -3.838 -18.800 1.00 70.44 142 VAL A O 1
ATOM 1068 N N . ASP A 1 143 ? -4.460 -6.069 -18.568 1.00 65.75 143 ASP A N 1
ATOM 1069 C CA . ASP A 1 143 ? -5.443 -6.419 -19.586 1.00 65.75 143 ASP A CA 1
ATOM 1070 C C . ASP A 1 143 ? -6.730 -6.983 -18.965 1.00 65.75 143 ASP A C 1
ATOM 1072 O O . ASP A 1 143 ? -6.832 -7.255 -17.767 1.00 65.75 143 ASP A O 1
ATOM 1076 N N . ALA A 1 144 ? -7.732 -7.149 -19.824 1.00 61.53 144 ALA A N 1
ATOM 1077 C CA . ALA A 1 144 ? -9.080 -7.580 -19.492 1.00 61.53 144 ALA A CA 1
ATOM 1078 C C . ALA A 1 144 ? -9.200 -8.913 -18.739 1.00 61.53 144 ALA A C 1
ATOM 1080 O O . ALA A 1 144 ? -10.243 -9.153 -18.134 1.00 61.53 144 ALA A O 1
ATOM 1081 N N . SER A 1 145 ? -8.197 -9.783 -18.849 1.00 62.69 145 SER A N 1
ATOM 1082 C CA . SER A 1 145 ? -8.270 -11.200 -18.485 1.00 62.69 145 SER A CA 1
ATOM 1083 C C . SER A 1 145 ? -7.521 -11.546 -17.197 1.00 62.69 145 SER A C 1
ATOM 1085 O O . SER A 1 145 ? -7.605 -12.679 -16.726 1.00 62.69 145 SER A O 1
ATOM 1087 N N . ARG A 1 146 ? -6.785 -10.590 -16.614 1.00 75.00 146 ARG A N 1
ATOM 1088 C CA . ARG A 1 146 ? -5.853 -10.860 -15.513 1.00 75.00 146 ARG A CA 1
ATOM 1089 C C . ARG A 1 146 ? -6.451 -10.584 -14.139 1.00 75.00 146 ARG A C 1
ATOM 1091 O O . ARG A 1 146 ? -6.980 -9.509 -13.866 1.00 75.00 146 ARG A O 1
ATOM 1098 N N . THR A 1 147 ? -6.257 -11.537 -13.234 1.00 86.69 147 THR A N 1
ATOM 1099 C CA . THR A 1 147 ? -6.322 -11.325 -11.785 1.00 86.69 147 THR A CA 1
ATOM 1100 C C . THR A 1 147 ? -4.973 -10.827 -11.277 1.00 86.69 147 THR A C 1
ATOM 1102 O O . THR A 1 147 ? -3.929 -11.305 -11.723 1.00 86.69 147 THR A O 1
ATOM 1105 N N . SER A 1 148 ? -4.982 -9.896 -10.326 1.00 89.25 148 SER A N 1
ATOM 1106 C CA . SER A 1 148 ? -3.769 -9.307 -9.755 1.00 89.25 148 SER A CA 1
ATOM 1107 C C . SER A 1 148 ? -3.744 -9.483 -8.233 1.00 89.25 148 SER A C 1
ATOM 1109 O O . SER A 1 148 ? -4.691 -9.049 -7.576 1.00 89.25 148 SER A O 1
ATOM 1111 N N . PRO A 1 149 ? -2.691 -10.092 -7.658 1.00 93.81 149 PRO A N 1
ATOM 1112 C CA . PRO A 1 149 ? -2.485 -10.101 -6.214 1.00 93.81 149 PRO A CA 1
ATOM 1113 C C . PRO A 1 149 ? -2.087 -8.698 -5.754 1.00 93.81 149 PRO A C 1
ATOM 1115 O O . PRO A 1 149 ? -1.037 -8.198 -6.153 1.00 93.81 149 PRO A O 1
ATOM 1118 N N . ILE A 1 150 ? -2.914 -8.057 -4.936 1.00 94.38 150 ILE A N 1
ATOM 1119 C CA . ILE A 1 150 ? -2.653 -6.731 -4.377 1.00 94.38 150 ILE A CA 1
ATOM 1120 C C . ILE A 1 150 ? -2.284 -6.879 -2.904 1.00 94.38 150 ILE A C 1
ATOM 1122 O O . ILE A 1 150 ? -2.968 -7.581 -2.159 1.00 94.38 150 ILE A O 1
ATOM 1126 N N . TRP A 1 151 ? -1.204 -6.225 -2.484 1.00 96.12 151 TRP A N 1
ATOM 1127 C CA . TRP A 1 151 ? -0.843 -6.158 -1.069 1.00 96.12 151 TRP A CA 1
ATOM 1128 C C . TRP A 1 151 ? -1.717 -5.127 -0.351 1.00 96.12 151 TRP A C 1
ATOM 1130 O O . TRP A 1 151 ? -1.891 -4.012 -0.840 1.00 96.12 151 TRP A O 1
ATOM 1140 N N . ASN A 1 152 ? -2.244 -5.484 0.816 1.00 95.19 152 ASN A N 1
ATOM 1141 C CA . ASN A 1 152 ? -2.909 -4.561 1.724 1.00 95.19 152 ASN A CA 1
ATOM 1142 C C . ASN A 1 152 ? -1.995 -4.304 2.934 1.00 95.19 152 ASN A C 1
ATOM 1144 O O . ASN A 1 152 ? -1.645 -5.237 3.657 1.00 95.19 152 ASN A O 1
ATOM 1148 N N . ASN A 1 153 ? -1.585 -3.048 3.134 1.00 94.19 153 ASN A N 1
ATOM 1149 C CA . ASN A 1 153 ? -0.699 -2.676 4.238 1.00 94.19 153 ASN A CA 1
ATOM 1150 C C . ASN A 1 153 ? -1.406 -2.780 5.596 1.00 94.19 153 ASN A C 1
ATOM 1152 O O . ASN A 1 153 ? -0.772 -3.140 6.575 1.00 94.19 153 ASN A O 1
ATOM 1156 N N . GLU A 1 154 ? -2.701 -2.495 5.677 1.00 92.00 154 GLU A N 1
ATOM 1157 C CA . GLU A 1 154 ? -3.441 -2.450 6.941 1.00 92.00 154 GLU A CA 1
ATOM 1158 C C . GLU A 1 154 ? -3.631 -3.844 7.556 1.00 92.00 154 GLU A C 1
ATOM 1160 O O . GLU A 1 154 ? -3.558 -4.001 8.771 1.00 92.00 154 GLU A O 1
ATOM 1165 N N . ALA A 1 155 ? -3.838 -4.862 6.722 1.00 94.44 155 ALA A N 1
ATOM 1166 C CA . ALA A 1 155 ? -4.010 -6.265 7.099 1.00 94.44 155 ALA A CA 1
ATOM 1167 C C . ALA A 1 155 ? -2.726 -7.095 6.940 1.00 94.44 155 ALA A C 1
ATOM 1169 O O . ALA A 1 155 ? -2.661 -8.231 7.403 1.00 94.44 155 ALA A O 1
ATOM 1170 N N . GLY A 1 156 ? -1.699 -6.554 6.276 1.00 95.25 156 GLY A N 1
ATOM 1171 C CA . GLY A 1 156 ? -0.428 -7.241 6.044 1.00 95.25 156 GLY A CA 1
ATOM 1172 C C . GLY A 1 156 ? -0.570 -8.544 5.267 1.00 95.25 156 GLY A C 1
ATOM 1173 O O . GLY A 1 156 ? 0.118 -9.521 5.556 1.00 95.25 156 GLY A O 1
ATOM 1174 N N . THR A 1 157 ? -1.484 -8.559 4.299 1.00 95.88 157 THR A N 1
ATOM 1175 C CA . THR A 1 157 ? -1.807 -9.740 3.499 1.00 95.88 157 THR A CA 1
ATOM 1176 C C . THR A 1 157 ? -2.082 -9.372 2.046 1.00 95.88 157 THR A C 1
ATOM 1178 O O . THR A 1 157 ? -2.217 -8.201 1.682 1.00 95.88 157 THR A O 1
ATOM 1181 N N . ILE A 1 158 ? -2.186 -10.395 1.205 1.00 95.19 158 ILE A N 1
ATOM 1182 C CA . ILE A 1 158 ? -2.523 -10.270 -0.208 1.00 95.19 158 ILE A CA 1
ATOM 1183 C C . ILE A 1 158 ? -4.008 -10.575 -0.394 1.00 95.19 158 ILE A C 1
ATOM 1185 O O . ILE A 1 158 ? -4.510 -11.583 0.099 1.00 95.19 158 ILE A O 1
ATOM 1189 N N . TYR A 1 159 ? -4.693 -9.752 -1.182 1.00 94.44 159 TYR A N 1
ATOM 1190 C CA . TYR A 1 159 ? -6.016 -10.064 -1.715 1.00 94.44 159 TYR A CA 1
ATOM 1191 C C . TYR A 1 159 ? -5.997 -9.997 -3.237 1.00 94.44 159 TYR A C 1
ATOM 1193 O O . TYR A 1 159 ? -5.155 -9.339 -3.847 1.00 94.44 159 TYR A O 1
ATOM 1201 N N . THR A 1 160 ? -6.916 -10.716 -3.874 1.00 92.44 160 THR A N 1
ATOM 1202 C CA . THR A 1 160 ? -6.975 -10.744 -5.334 1.00 92.44 160 THR A CA 1
ATOM 1203 C C . THR A 1 160 ? -7.948 -9.694 -5.833 1.00 92.44 160 THR A C 1
ATOM 1205 O O . THR A 1 160 ? -9.104 -9.639 -5.416 1.00 92.44 160 THR A O 1
ATOM 1208 N N . VAL A 1 161 ? -7.476 -8.893 -6.779 1.00 89.44 161 VAL A N 1
ATOM 1209 C CA . VAL A 1 161 ? -8.295 -7.966 -7.543 1.00 89.44 161 VAL A CA 1
ATOM 1210 C C . VAL A 1 161 ? -8.484 -8.529 -8.947 1.00 89.44 161 VAL A C 1
ATOM 1212 O O . VAL A 1 161 ? -7.537 -8.970 -9.599 1.00 89.44 161 VAL A O 1
ATOM 1215 N N . SER A 1 162 ? -9.722 -8.517 -9.419 1.00 86.75 162 SER A N 1
ATOM 1216 C CA . SER A 1 162 ? -10.110 -8.914 -10.769 1.00 86.75 162 SER A CA 1
ATOM 1217 C C . SER A 1 162 ? -10.903 -7.795 -11.438 1.00 86.75 162 SER A C 1
ATOM 1219 O O . SER A 1 162 ? -11.124 -6.726 -10.866 1.00 86.75 162 SER A O 1
ATOM 1221 N N . ARG A 1 163 ? -11.301 -8.000 -12.688 1.00 81.25 163 ARG A N 1
ATOM 1222 C CA . ARG A 1 163 ? -12.036 -6.992 -13.437 1.00 81.25 163 ARG A CA 1
ATOM 1223 C C . ARG A 1 163 ? -13.475 -6.864 -12.939 1.00 81.25 163 ARG A C 1
ATOM 1225 O O . ARG A 1 163 ? -14.198 -7.852 -12.863 1.00 81.25 163 ARG A O 1
ATOM 1232 N N . ALA A 1 164 ? -13.910 -5.634 -12.685 1.00 77.56 164 ALA A N 1
ATOM 1233 C CA . ALA A 1 164 ? -15.310 -5.345 -12.406 1.00 77.56 164 ALA A CA 1
ATOM 1234 C C . ALA A 1 164 ? -16.061 -5.117 -13.728 1.00 77.56 164 ALA A C 1
ATOM 1236 O O . ALA A 1 164 ? -15.654 -4.269 -14.521 1.00 77.56 164 ALA A O 1
ATOM 1237 N N . GLY A 1 165 ? -17.155 -5.849 -13.963 1.00 67.12 165 GLY A N 1
ATOM 1238 C CA . GLY A 1 165 ? -18.050 -5.605 -15.105 1.00 67.12 165 GLY A CA 1
ATOM 1239 C C . GLY A 1 165 ? -17.623 -6.194 -16.460 1.00 67.12 165 GLY A C 1
ATOM 1240 O O . GLY A 1 165 ? -18.024 -5.665 -17.490 1.00 67.12 165 GLY A O 1
ATOM 1241 N N . GLY A 1 166 ? -16.831 -7.276 -16.504 1.00 65.81 166 GLY A N 1
ATOM 1242 C CA . GLY A 1 166 ? -16.470 -7.938 -17.777 1.00 65.81 166 GLY A CA 1
ATOM 1243 C C . GLY A 1 166 ? -15.547 -7.081 -18.650 1.00 65.81 166 GLY A C 1
ATOM 1244 O O . GLY A 1 166 ? -14.880 -6.219 -18.109 1.00 65.81 166 GLY A O 1
ATOM 1245 N N . SER A 1 167 ? -15.457 -7.290 -19.976 1.00 62.84 167 SER A N 1
ATOM 1246 C CA . SER A 1 167 ? -14.382 -6.727 -20.821 1.00 62.84 167 SER A CA 1
ATOM 1247 C C . SER A 1 167 ? -14.474 -5.230 -21.196 1.00 62.84 167 SER A C 1
ATOM 1249 O O . SER A 1 167 ? -13.637 -4.738 -21.965 1.00 62.84 167 SER A O 1
ATOM 1251 N N . GLU A 1 168 ? -15.390 -4.460 -20.608 1.00 68.88 168 GLU A N 1
ATOM 1252 C CA . GLU A 1 168 ? -15.659 -3.059 -20.977 1.00 68.88 168 GLU A CA 1
ATOM 1253 C C . GLU A 1 168 ? -14.846 -2.016 -20.187 1.00 68.88 168 GLU A C 1
ATOM 1255 O O . GLU A 1 168 ? -14.686 -2.100 -18.967 1.00 68.88 168 GLU A O 1
ATOM 1260 N N . THR A 1 169 ? -14.240 -1.055 -20.888 1.00 79.94 169 THR A N 1
ATOM 1261 C CA . THR A 1 169 ? -13.599 0.118 -20.268 1.00 79.94 169 THR A CA 1
ATOM 1262 C C . THR A 1 169 ? -14.619 1.241 -20.171 1.00 79.94 169 THR A C 1
ATOM 1264 O O . THR A 1 169 ? -15.314 1.497 -21.152 1.00 79.94 169 THR A O 1
ATOM 1267 N N . THR A 1 170 ? -14.661 1.963 -19.055 1.00 81.62 170 THR A N 1
ATOM 1268 C CA . THR A 1 170 ? -15.461 3.194 -18.949 1.00 81.62 170 THR A CA 1
ATOM 1269 C C . THR A 1 170 ? -14.584 4.411 -19.219 1.00 81.62 170 THR A C 1
ATOM 1271 O O . THR A 1 170 ? -13.366 4.340 -19.080 1.00 81.62 170 THR A O 1
ATOM 1274 N N . THR A 1 171 ? -15.184 5.543 -19.573 1.00 87.19 171 THR A N 1
ATOM 1275 C CA . THR A 1 171 ? -14.468 6.820 -19.668 1.00 87.19 171 THR A CA 1
ATOM 1276 C C . THR A 1 171 ? -14.742 7.646 -18.419 1.00 87.19 171 THR A C 1
ATOM 1278 O O . THR A 1 171 ? -15.898 7.829 -18.047 1.00 87.19 171 THR A O 1
ATOM 1281 N N . ILE A 1 172 ? -13.693 8.149 -17.772 1.00 83.44 172 ILE A N 1
ATOM 1282 C CA . ILE A 1 172 ? -13.785 9.119 -16.674 1.00 83.44 172 ILE A CA 1
ATOM 1283 C C . ILE A 1 172 ? -12.937 10.320 -17.076 1.00 83.44 172 ILE A C 1
ATOM 1285 O O . ILE A 1 172 ? -11.748 10.167 -17.338 1.00 83.44 172 ILE A O 1
ATOM 1289 N N . ASN A 1 173 ? -13.550 11.503 -17.170 1.00 86.69 173 ASN A N 1
ATOM 1290 C CA . ASN A 1 173 ? -12.872 12.749 -17.557 1.00 86.69 173 ASN A CA 1
ATOM 1291 C C . ASN A 1 173 ? -12.034 12.620 -18.850 1.00 86.69 173 ASN A C 1
ATOM 1293 O O . ASN A 1 173 ? -10.906 13.095 -18.924 1.00 86.69 173 ASN A O 1
ATOM 1297 N N . GLY A 1 174 ? -12.564 11.923 -19.862 1.00 86.88 174 GLY A N 1
ATOM 1298 C CA . GLY A 1 174 ? -11.879 11.696 -21.144 1.00 86.88 174 GLY A CA 1
ATOM 1299 C C . GLY A 1 174 ? -10.813 10.592 -21.132 1.00 86.88 174 GLY A C 1
ATOM 1300 O O . GLY A 1 174 ? -10.301 10.235 -22.190 1.00 86.88 174 GLY A O 1
ATOM 1301 N N . VAL A 1 175 ? -10.512 9.999 -19.975 1.00 83.19 175 VAL A N 1
ATOM 1302 C CA . VAL A 1 175 ? -9.558 8.893 -19.842 1.00 83.19 175 VAL A CA 1
ATOM 1303 C C . VAL A 1 175 ? -10.305 7.566 -19.857 1.00 83.19 175 VAL A C 1
ATOM 1305 O O . VAL A 1 175 ? -11.243 7.362 -19.083 1.00 83.19 175 VAL A O 1
ATOM 1308 N N . LYS A 1 176 ? -9.882 6.640 -20.723 1.00 85.44 176 LYS A N 1
ATOM 1309 C CA . LYS A 1 176 ? -10.352 5.251 -20.670 1.00 85.44 176 LYS A CA 1
ATOM 1310 C C . LYS A 1 176 ? -9.777 4.582 -19.432 1.00 85.44 176 LYS A C 1
ATOM 1312 O O . LYS A 1 176 ? -8.562 4.485 -19.288 1.00 85.44 176 LYS A O 1
ATOM 1317 N N . VAL A 1 177 ? -10.651 4.090 -18.569 1.00 84.31 177 VAL A N 1
ATOM 1318 C CA . VAL A 1 177 ? -10.281 3.411 -17.335 1.00 84.31 177 VAL A CA 1
ATOM 1319 C C . VAL A 1 177 ? -10.842 1.996 -17.304 1.00 84.31 177 VAL A C 1
ATOM 1321 O O . VAL A 1 177 ? -11.964 1.708 -17.738 1.00 84.31 177 VAL A O 1
ATOM 1324 N N . LEU A 1 178 ? -10.029 1.106 -16.755 1.00 82.69 178 LEU A N 1
ATOM 1325 C CA . LEU A 1 178 ? -10.390 -0.259 -16.429 1.00 82.69 178 LEU A CA 1
ATOM 1326 C C . LEU A 1 178 ? -10.861 -0.287 -14.974 1.00 82.69 178 LEU A C 1
ATOM 1328 O O . LEU A 1 178 ? -10.089 0.046 -14.078 1.00 82.69 178 LEU A O 1
ATOM 1332 N N . ARG A 1 179 ? -12.115 -0.677 -14.721 1.00 83.88 179 ARG A N 1
ATOM 1333 C CA . ARG A 1 179 ? -12.577 -0.879 -13.343 1.00 83.88 179 ARG A CA 1
ATOM 1334 C C . ARG A 1 179 ? -12.109 -2.237 -12.843 1.00 83.88 179 ARG A C 1
ATOM 1336 O O . ARG A 1 179 ? -12.322 -3.263 -13.489 1.00 83.88 179 ARG A O 1
ATOM 1343 N N . MET A 1 180 ? -11.501 -2.233 -11.669 1.00 84.88 180 MET A N 1
ATOM 1344 C CA . MET A 1 180 ? -11.075 -3.435 -10.975 1.00 84.88 180 MET A CA 1
ATOM 1345 C C . MET A 1 180 ? -11.774 -3.509 -9.617 1.00 84.88 180 MET A C 1
ATOM 1347 O O . MET A 1 180 ? -12.053 -2.476 -9.012 1.00 84.88 180 MET A O 1
ATOM 1351 N N . ALA A 1 181 ? -12.080 -4.718 -9.160 1.00 87.06 181 ALA A N 1
ATOM 1352 C CA . ALA A 1 181 ? -12.683 -4.982 -7.863 1.00 87.06 181 ALA A CA 1
ATOM 1353 C C . ALA A 1 181 ? -12.049 -6.219 -7.228 1.00 87.06 181 ALA A C 1
ATOM 1355 O O . ALA A 1 181 ? -11.707 -7.193 -7.899 1.00 87.06 181 ALA A O 1
ATOM 1356 N N . GLY A 1 182 ? -11.909 -6.173 -5.914 1.00 88.62 182 GLY A N 1
ATOM 1357 C CA . GLY A 1 182 ? -11.494 -7.298 -5.096 1.00 88.62 182 GLY A CA 1
ATOM 1358 C C . GLY A 1 182 ? -12.181 -7.200 -3.748 1.00 88.62 182 GLY A C 1
ATOM 1359 O O . GLY A 1 182 ? -12.607 -6.121 -3.337 1.00 88.62 182 GLY A O 1
ATOM 1360 N N . THR A 1 183 ? -12.284 -8.332 -3.072 1.00 91.62 183 THR A N 1
ATOM 1361 C CA . THR A 1 183 ? -12.817 -8.401 -1.717 1.00 91.62 183 THR A CA 1
ATOM 1362 C C . THR A 1 183 ? -11.738 -8.997 -0.837 1.00 91.62 183 THR A C 1
ATOM 1364 O O . THR A 1 183 ? -11.292 -10.119 -1.074 1.00 91.62 183 THR A O 1
ATOM 1367 N N . LEU A 1 184 ? -11.314 -8.237 0.166 1.00 91.69 184 LEU A N 1
ATOM 1368 C CA . LEU A 1 184 ? -10.588 -8.787 1.298 1.00 91.69 184 LEU A CA 1
ATOM 1369 C C . LEU A 1 184 ? -11.658 -9.256 2.298 1.00 91.69 184 LEU A C 1
ATOM 1371 O O . LEU A 1 184 ? -12.446 -8.421 2.748 1.00 91.69 184 LEU A O 1
ATOM 1375 N N . PRO A 1 185 ? -11.770 -10.564 2.599 1.00 90.94 185 PRO A N 1
ATOM 1376 C CA . PRO A 1 185 ? -12.677 -11.026 3.645 1.00 90.94 185 PRO A CA 1
ATOM 1377 C C . PRO A 1 185 ? -12.281 -10.410 4.991 1.00 90.94 185 PRO A C 1
ATOM 1379 O O . PRO A 1 185 ? -11.182 -9.871 5.126 1.00 90.94 185 PRO A O 1
ATOM 1382 N N . MET A 1 186 ? -13.153 -10.512 5.997 1.00 86.94 186 MET A N 1
ATOM 1383 C CA . MET A 1 186 ? -12.860 -10.000 7.337 1.00 86.94 186 MET A CA 1
ATOM 1384 C C . MET A 1 186 ? -11.533 -10.580 7.844 1.00 86.94 186 MET A C 1
ATOM 1386 O O . MET A 1 186 ? -11.439 -11.764 8.162 1.00 86.94 186 MET A O 1
ATOM 1390 N N . THR A 1 187 ? -10.503 -9.737 7.854 1.00 90.38 187 THR A N 1
ATOM 1391 C CA . THR A 1 187 ? -9.123 -10.106 8.161 1.00 90.38 187 THR A CA 1
ATOM 1392 C C . THR A 1 187 ? -8.645 -9.195 9.281 1.00 90.38 187 THR A C 1
ATOM 1394 O O . THR A 1 187 ? -8.859 -7.983 9.186 1.00 90.38 187 THR A O 1
ATOM 1397 N N . PRO A 1 188 ? -8.025 -9.738 10.341 1.00 89.44 188 PRO A N 1
ATOM 1398 C CA . PRO A 1 188 ? -7.426 -8.916 11.378 1.00 89.44 188 PRO A CA 1
ATOM 1399 C C . PRO A 1 188 ? -6.428 -7.914 10.794 1.00 89.44 188 PRO A C 1
ATOM 1401 O O . PRO A 1 188 ? -5.734 -8.204 9.818 1.00 89.44 188 PRO A O 1
ATOM 1404 N N . VAL A 1 189 ? -6.336 -6.745 11.419 1.00 89.94 189 VAL A N 1
ATOM 1405 C CA . VAL A 1 189 ? -5.288 -5.777 11.090 1.00 89.94 189 VAL A CA 1
ATOM 1406 C C . VAL A 1 189 ? -3.911 -6.361 11.403 1.00 89.94 189 VAL A C 1
ATOM 1408 O O . VAL A 1 189 ? -3.747 -7.143 12.343 1.00 89.94 189 VAL A O 1
ATOM 1411 N N . ALA A 1 190 ? -2.906 -5.972 10.624 1.00 92.62 190 ALA A N 1
ATOM 1412 C CA . ALA A 1 190 ? -1.533 -6.361 10.878 1.00 92.62 190 ALA A CA 1
ATOM 1413 C C . ALA A 1 190 ? -1.065 -5.805 12.233 1.00 92.62 190 ALA A C 1
ATOM 1415 O O . ALA A 1 190 ? -1.382 -4.656 12.561 1.00 92.62 190 ALA A O 1
ATOM 1416 N N . PRO A 1 191 ? -0.240 -6.547 12.998 1.00 90.94 191 PRO A N 1
ATOM 1417 C CA . PRO A 1 191 ? 0.258 -6.077 14.292 1.00 90.94 191 PRO A CA 1
ATOM 1418 C C . PRO A 1 191 ? 0.946 -4.709 14.224 1.00 90.94 191 PRO A C 1
ATOM 1420 O O . PRO A 1 191 ? 0.764 -3.874 15.105 1.00 90.94 191 PRO A O 1
ATOM 1423 N N . TYR A 1 192 ? 1.688 -4.449 13.145 1.00 90.00 192 TYR A N 1
ATOM 1424 C CA . TYR A 1 192 ? 2.381 -3.179 12.937 1.00 90.00 192 TYR A CA 1
ATOM 1425 C C . TYR A 1 192 ? 1.432 -2.002 12.647 1.00 90.00 192 TYR A C 1
ATOM 1427 O O . TYR A 1 192 ? 1.812 -0.852 12.840 1.00 90.00 192 TYR A O 1
ATOM 1435 N N . TYR A 1 193 ? 0.196 -2.259 12.206 1.00 91.44 193 TYR A N 1
ATOM 1436 C CA . TYR A 1 193 ? -0.779 -1.214 11.887 1.00 91.44 193 TYR A CA 1
ATOM 1437 C C . TYR A 1 193 ? -1.581 -0.757 13.114 1.00 91.44 193 TYR A C 1
ATOM 1439 O O . TYR A 1 193 ? -2.115 0.349 13.131 1.00 91.44 193 TYR A O 1
ATOM 1447 N N . VAL A 1 194 ? -1.605 -1.549 14.193 1.00 87.69 194 VAL A N 1
ATOM 1448 C CA . VAL A 1 194 ? -2.269 -1.180 15.459 1.00 87.69 194 VAL A CA 1
ATOM 1449 C C . VAL A 1 194 ? -1.725 0.144 16.017 1.00 87.69 194 VAL A C 1
ATOM 1451 O O . VAL A 1 194 ? -2.486 0.974 16.520 1.00 87.69 194 VAL A O 1
ATOM 1454 N N . GLY A 1 195 ? -0.418 0.387 15.871 1.00 85.44 195 GLY A N 1
ATOM 1455 C CA . GLY A 1 195 ? 0.201 1.657 16.255 1.00 85.44 195 GLY A CA 1
ATOM 1456 C C . GLY A 1 195 ? -0.347 2.851 15.466 1.00 85.44 195 GLY A C 1
ATOM 1457 O O . GLY A 1 195 ? -0.589 3.909 16.043 1.00 85.44 195 GLY A O 1
ATOM 1458 N N . GLU A 1 196 ? -0.622 2.675 14.171 1.00 86.81 196 GLU A N 1
ATOM 1459 C CA . GLU A 1 196 ? -1.210 3.722 13.327 1.00 86.81 196 GLU A CA 1
ATOM 1460 C C . GLU A 1 196 ? -2.665 4.014 13.700 1.00 86.81 196 GLU A C 1
ATOM 1462 O O . GLU A 1 196 ? -3.054 5.178 13.779 1.00 86.81 196 GLU A O 1
ATOM 1467 N N . LEU A 1 197 ? -3.451 2.980 14.017 1.00 84.50 197 LEU A N 1
ATOM 1468 C CA . LEU A 1 197 ? -4.819 3.150 14.519 1.00 84.50 197 LEU A CA 1
ATOM 1469 C C . LEU A 1 197 ? -4.843 3.941 15.833 1.00 84.50 197 LEU A C 1
ATOM 1471 O O . LEU A 1 197 ? -5.694 4.809 16.025 1.00 84.50 197 LEU A O 1
ATOM 1475 N N . THR A 1 198 ? -3.857 3.707 16.700 1.00 84.12 198 THR A N 1
ATOM 1476 C CA . THR A 1 198 ? -3.722 4.439 17.968 1.00 84.12 198 THR A CA 1
ATOM 1477 C C . THR A 1 198 ? -3.457 5.925 17.740 1.00 84.12 198 THR A C 1
ATOM 1479 O O . THR A 1 198 ? -4.055 6.769 18.406 1.00 84.12 198 THR A O 1
ATOM 1482 N N . LYS A 1 199 ? -2.621 6.275 16.752 1.00 83.62 199 LYS A N 1
ATOM 1483 C CA . LYS A 1 199 ? -2.393 7.677 16.353 1.00 83.62 199 LYS A CA 1
ATOM 1484 C C . LYS A 1 199 ? -3.664 8.347 15.823 1.00 83.62 199 LYS A C 1
ATOM 1486 O O . LYS A 1 199 ? -3.809 9.557 15.949 1.00 83.62 199 LYS A O 1
ATOM 1491 N N . MET A 1 200 ? -4.590 7.570 15.260 1.00 79.94 200 MET A N 1
ATOM 1492 C CA . MET A 1 200 ? -5.908 8.042 14.823 1.00 79.94 200 MET A CA 1
ATOM 1493 C C . MET A 1 200 ? -6.938 8.112 15.963 1.00 79.94 200 MET A C 1
ATOM 1495 O O . MET A 1 200 ? -8.097 8.434 15.713 1.00 79.94 200 MET A O 1
ATOM 1499 N N . GLY A 1 201 ? -6.535 7.836 17.207 1.00 78.62 201 GLY A N 1
ATOM 1500 C CA . GLY A 1 201 ? -7.385 7.938 18.391 1.00 78.62 201 GLY A CA 1
ATOM 1501 C C . GLY A 1 201 ? -8.168 6.672 18.733 1.00 78.62 201 GLY A C 1
ATOM 1502 O O . GLY A 1 201 ? -8.999 6.723 19.633 1.00 78.62 201 GLY A O 1
ATOM 1503 N N . LEU A 1 202 ? -7.919 5.546 18.054 1.00 80.38 202 LEU A N 1
ATOM 1504 C CA . LEU A 1 202 ? -8.527 4.266 18.423 1.00 80.38 202 LEU A CA 1
ATOM 1505 C C . LEU A 1 202 ? -7.782 3.646 19.615 1.00 80.38 202 LEU A C 1
ATOM 1507 O O . LEU A 1 202 ? -6.550 3.607 19.612 1.00 80.38 202 LEU A O 1
ATOM 1511 N N . PRO A 1 203 ? -8.490 3.132 20.632 1.00 78.00 203 PRO A N 1
ATOM 1512 C CA . PRO A 1 203 ? -7.835 2.480 21.754 1.00 78.00 203 PRO A CA 1
ATOM 1513 C C . PRO A 1 203 ? -7.236 1.131 21.335 1.00 78.00 203 PRO A C 1
ATOM 1515 O O . PRO A 1 203 ? -7.798 0.401 20.521 1.00 78.00 203 PRO A O 1
ATOM 1518 N N . THR A 1 204 ? -6.099 0.769 21.931 1.00 77.38 204 THR A N 1
ATOM 1519 C CA . THR A 1 204 ? -5.450 -0.540 21.718 1.00 77.38 204 THR A CA 1
ATOM 1520 C C . THR A 1 204 ? -6.102 -1.669 22.513 1.00 77.38 204 THR A C 1
ATOM 1522 O O . THR A 1 204 ? -5.882 -2.841 22.213 1.00 77.38 204 THR A O 1
ATOM 1525 N N . GLN A 1 205 ? -6.878 -1.326 23.542 1.00 78.25 205 GLN A N 1
ATOM 1526 C CA . GLN A 1 205 ? -7.592 -2.248 24.419 1.00 78.25 205 GLN A CA 1
ATOM 1527 C C . GLN A 1 205 ? -8.928 -1.630 24.823 1.00 78.25 205 GLN A C 1
ATOM 1529 O O . GLN A 1 205 ? -9.020 -0.419 25.020 1.00 78.25 205 GLN A O 1
ATOM 1534 N N . LEU A 1 206 ? -9.945 -2.472 24.984 1.00 79.62 206 LEU A N 1
ATOM 1535 C CA . LEU A 1 206 ? -11.224 -2.066 25.554 1.00 79.62 206 LEU A CA 1
ATOM 1536 C C . LEU A 1 206 ? -11.167 -2.187 27.077 1.00 79.62 206 LEU A C 1
ATOM 1538 O O . LEU A 1 206 ? -10.618 -3.155 27.609 1.00 79.62 206 LEU A O 1
ATOM 1542 N N . THR A 1 207 ? -11.756 -1.229 27.786 1.00 82.12 207 THR A N 1
ATOM 1543 C CA . THR A 1 207 ? -11.981 -1.356 29.228 1.00 82.12 207 THR A CA 1
ATOM 1544 C C . THR A 1 207 ? -13.065 -2.406 29.510 1.00 82.12 207 THR A C 1
ATOM 1546 O O . THR A 1 207 ? -13.890 -2.688 28.635 1.00 82.12 207 THR A O 1
ATOM 1549 N N . PRO A 1 208 ? -13.125 -2.977 30.728 1.00 81.12 208 PRO A N 1
ATOM 1550 C CA . PRO A 1 208 ? -14.216 -3.871 31.115 1.00 81.12 208 PRO A CA 1
ATOM 1551 C C . PRO A 1 208 ? -15.606 -3.262 30.888 1.00 81.12 208 PRO A C 1
ATOM 1553 O O . PRO A 1 208 ? -16.490 -3.951 30.389 1.00 81.12 208 PRO A O 1
ATOM 1556 N N . ASP A 1 209 ? -15.777 -1.968 31.166 1.00 80.94 209 ASP A N 1
ATOM 1557 C CA . ASP A 1 209 ? -17.045 -1.258 30.962 1.00 80.94 209 ASP A CA 1
ATOM 1558 C C . ASP A 1 209 ? -17.409 -1.151 29.474 1.00 80.94 209 ASP A C 1
ATOM 1560 O O . ASP A 1 209 ? -18.557 -1.376 29.094 1.00 80.94 209 ASP A O 1
ATOM 1564 N N . GLN A 1 210 ? -16.430 -0.857 28.610 1.00 80.50 210 GLN A N 1
ATOM 1565 C CA . GLN A 1 210 ? -16.628 -0.824 27.156 1.00 80.50 210 GLN A CA 1
ATOM 1566 C C . GLN A 1 210 ? -16.979 -2.212 26.617 1.00 80.50 210 GLN A C 1
ATOM 1568 O O . GLN A 1 210 ? -17.889 -2.353 25.802 1.00 80.50 210 GLN A O 1
ATOM 1573 N N . LEU A 1 211 ? -16.303 -3.249 27.113 1.00 79.75 211 LEU A N 1
ATOM 1574 C CA . LEU A 1 211 ? -16.579 -4.633 26.751 1.00 79.75 211 LEU A CA 1
ATOM 1575 C C . LEU A 1 211 ? -17.983 -5.060 27.212 1.00 79.75 211 LEU A C 1
ATOM 1577 O O . LEU A 1 211 ? -18.729 -5.673 26.451 1.00 79.75 211 LEU A O 1
ATOM 1581 N N . GLN A 1 212 ? -18.380 -4.689 28.432 1.00 82.12 212 GLN A N 1
ATOM 1582 C CA . GLN A 1 212 ? -19.723 -4.933 28.950 1.00 82.12 212 GLN A CA 1
ATOM 1583 C C . GLN A 1 212 ? -20.790 -4.212 28.121 1.00 82.12 212 GLN A C 1
ATOM 1585 O O . GLN A 1 212 ? -21.821 -4.810 27.816 1.00 82.12 212 GLN A O 1
ATOM 1590 N N . ALA A 1 213 ? -20.543 -2.962 27.725 1.00 80.69 213 ALA A N 1
ATOM 1591 C CA . ALA A 1 213 ? -21.445 -2.202 26.868 1.00 80.69 213 ALA A CA 1
ATOM 1592 C C . ALA A 1 213 ? -21.591 -2.838 25.476 1.00 80.69 213 ALA A C 1
ATOM 1594 O O . ALA A 1 213 ? -22.711 -2.959 24.980 1.00 80.69 213 ALA A O 1
ATOM 1595 N N . GLN A 1 214 ? -20.494 -3.311 24.873 1.00 78.81 214 GLN A N 1
ATOM 1596 C CA . GLN A 1 214 ? -20.538 -4.044 23.603 1.00 78.81 214 GLN A CA 1
ATOM 1597 C C . GLN A 1 214 ? -21.319 -5.358 23.724 1.00 78.81 214 GLN A C 1
ATOM 1599 O O . GLN A 1 214 ? -22.179 -5.644 22.891 1.00 78.81 214 GLN A O 1
ATOM 1604 N N . PHE A 1 215 ? -21.085 -6.139 24.782 1.00 82.56 215 PHE A N 1
ATOM 1605 C CA . PHE A 1 215 ? -21.849 -7.362 25.024 1.00 82.56 215 PHE A CA 1
ATOM 1606 C C . PHE A 1 215 ? -23.336 -7.073 25.234 1.00 82.56 215 PHE A C 1
ATOM 1608 O O . PHE A 1 215 ? -24.170 -7.729 24.613 1.00 82.56 215 PHE A O 1
ATOM 1615 N N . ALA A 1 216 ? -23.679 -6.055 26.027 1.00 82.38 216 ALA A N 1
ATOM 1616 C CA . ALA A 1 216 ? -25.065 -5.647 26.229 1.00 82.38 216 ALA A CA 1
ATOM 1617 C C . ALA A 1 216 ? -25.734 -5.221 24.909 1.00 82.38 216 ALA A C 1
ATOM 1619 O O . ALA A 1 216 ? -26.876 -5.605 24.659 1.00 82.38 216 ALA A O 1
ATOM 1620 N N . ALA A 1 217 ? -25.018 -4.497 24.040 1.00 78.75 217 ALA A N 1
ATOM 1621 C CA . ALA A 1 217 ? -25.494 -4.120 22.708 1.00 78.75 217 ALA A CA 1
ATOM 1622 C C . ALA A 1 217 ? -25.720 -5.338 21.792 1.00 78.75 217 ALA A C 1
ATOM 1624 O O . ALA A 1 217 ? -26.672 -5.356 21.015 1.00 78.75 217 ALA A O 1
ATOM 1625 N N . ALA A 1 218 ? -24.910 -6.390 21.937 1.00 79.31 218 ALA A N 1
ATOM 1626 C CA . ALA A 1 218 ? -25.104 -7.677 21.269 1.00 79.31 218 ALA A CA 1
ATOM 1627 C C . ALA A 1 218 ? -26.185 -8.564 21.932 1.00 79.31 218 ALA A C 1
ATOM 1629 O O . ALA A 1 218 ? -26.368 -9.716 21.537 1.00 79.31 218 ALA A O 1
ATOM 1630 N N . GLY A 1 219 ? -26.896 -8.061 22.948 1.00 83.50 219 GLY A N 1
ATOM 1631 C CA . GLY A 1 219 ? -27.918 -8.805 23.691 1.00 83.50 219 GLY A CA 1
ATOM 1632 C C . GLY A 1 219 ? -27.360 -9.797 24.719 1.00 83.50 219 GLY A C 1
ATOM 1633 O O . GLY A 1 219 ? -28.107 -10.617 25.251 1.00 83.50 219 GLY A O 1
ATOM 1634 N N . VAL A 1 220 ? -26.061 -9.736 25.019 1.00 83.44 220 VAL A N 1
ATOM 1635 C CA . VAL A 1 220 ? -25.378 -10.590 25.996 1.00 83.44 220 VAL A CA 1
ATOM 1636 C C . VAL A 1 220 ? -25.270 -9.864 27.337 1.00 83.44 220 VAL A C 1
ATOM 1638 O O . VAL A 1 220 ? -24.581 -8.856 27.473 1.00 83.44 220 VAL A O 1
ATOM 1641 N N . ASN A 1 221 ? -25.908 -10.406 28.374 1.00 83.19 221 ASN A N 1
ATOM 1642 C CA . ASN A 1 221 ? -25.738 -9.911 29.737 1.00 83.19 221 ASN A CA 1
ATOM 1643 C C . ASN A 1 221 ? -24.543 -10.609 30.403 1.00 83.19 221 ASN A C 1
ATOM 1645 O O . ASN A 1 221 ? -24.656 -11.743 30.869 1.00 83.19 221 ASN A O 1
ATOM 1649 N N . VAL A 1 222 ? -23.401 -9.919 30.462 1.00 79.56 222 VAL A N 1
ATOM 1650 C CA . VAL A 1 222 ? -22.143 -10.449 31.022 1.00 79.56 222 VAL A CA 1
ATOM 1651 C C . VAL A 1 222 ? -22.312 -10.952 32.456 1.00 79.56 222 VAL A C 1
ATOM 1653 O O . VAL A 1 222 ? -21.759 -11.994 32.796 1.00 79.56 222 VAL A O 1
ATOM 1656 N N . ASN A 1 223 ? -23.126 -10.277 33.273 1.00 81.38 223 ASN A N 1
ATOM 1657 C CA . ASN A 1 223 ? -23.375 -10.696 34.652 1.00 81.38 223 ASN A CA 1
ATOM 1658 C C . ASN A 1 223 ? -24.151 -12.017 34.693 1.00 81.38 223 ASN A C 1
ATOM 1660 O O . ASN A 1 223 ? -23.789 -12.909 35.447 1.00 81.38 223 ASN A O 1
ATOM 1664 N N . GLN A 1 224 ? -25.151 -12.199 33.824 1.00 79.25 224 GLN A N 1
ATOM 1665 C CA . GLN A 1 224 ? -25.872 -13.475 33.729 1.00 79.25 224 GLN A CA 1
ATOM 1666 C C . GLN A 1 224 ? -24.983 -14.611 33.211 1.00 79.25 224 GLN A C 1
ATOM 1668 O O . GLN A 1 224 ? -25.117 -15.744 33.667 1.00 79.25 224 GLN A O 1
ATOM 1673 N N . V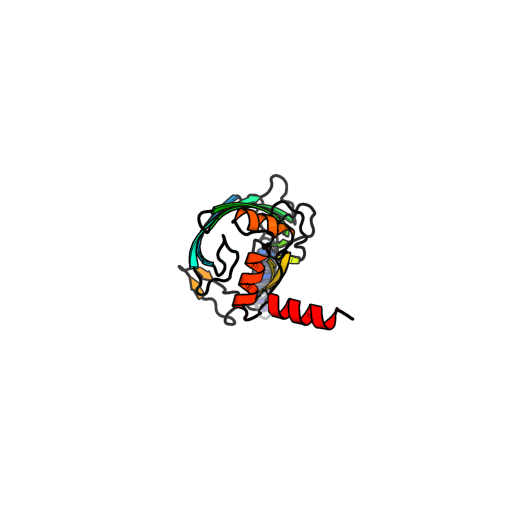AL A 1 225 ? -24.072 -14.323 32.278 1.00 79.19 225 VAL A N 1
ATOM 1674 C CA . VAL A 1 225 ? -23.101 -15.307 31.777 1.00 79.19 225 VAL A CA 1
ATOM 1675 C C . VAL A 1 225 ? -22.105 -15.692 32.873 1.00 79.19 225 VAL A C 1
ATOM 1677 O O . VAL A 1 225 ? -21.851 -16.879 33.067 1.00 79.19 225 VAL A O 1
ATOM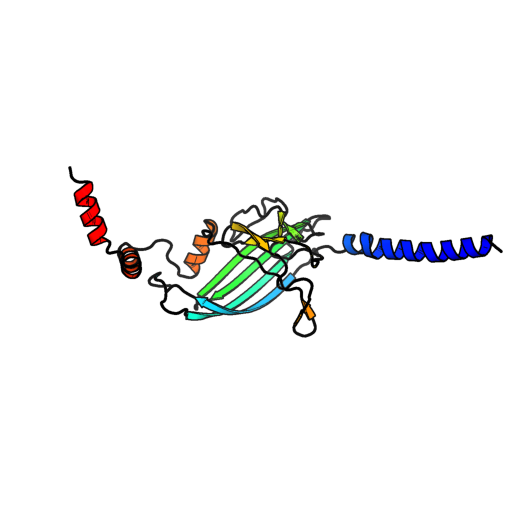 1680 N N . ALA A 1 226 ? -21.587 -14.721 33.627 1.00 80.06 226 ALA A N 1
ATOM 1681 C CA . ALA A 1 226 ? -20.703 -14.963 34.764 1.00 80.06 226 ALA A CA 1
ATOM 1682 C C . ALA A 1 226 ? -21.411 -15.744 35.887 1.00 80.06 226 ALA A C 1
ATOM 1684 O O . ALA A 1 226 ? -20.838 -16.691 36.422 1.00 80.06 226 ALA A O 1
ATOM 1685 N N . ASP A 1 227 ? -22.671 -15.417 36.188 1.00 81.88 227 ASP A N 1
ATOM 1686 C CA . ASP A 1 227 ? -23.510 -16.141 37.150 1.00 81.88 227 ASP A CA 1
ATOM 1687 C C . ASP A 1 227 ? -23.830 -17.572 36.691 1.00 81.88 227 ASP A C 1
ATOM 1689 O O . ASP A 1 227 ? -23.935 -18.487 37.507 1.00 81.88 227 ASP A O 1
ATOM 1693 N N . ALA A 1 228 ? -24.007 -17.793 35.387 1.00 77.44 228 ALA A N 1
ATOM 1694 C CA . ALA A 1 228 ? -24.201 -19.129 34.833 1.00 77.44 228 ALA A CA 1
ATOM 1695 C C . ALA A 1 228 ? -22.902 -19.948 34.894 1.00 77.44 228 ALA A C 1
ATOM 1697 O O . ALA A 1 228 ? -22.926 -21.101 35.317 1.00 77.44 228 ALA A O 1
ATOM 1698 N N . LEU A 1 229 ? -21.764 -19.348 34.532 1.00 77.25 229 LEU A N 1
ATOM 1699 C CA . LEU A 1 229 ? -20.444 -19.977 34.615 1.00 77.25 229 LEU A CA 1
ATOM 1700 C C . LEU A 1 229 ? -20.066 -20.318 36.056 1.00 77.25 229 LEU A C 1
ATOM 1702 O O . LEU A 1 229 ? -19.583 -21.418 36.303 1.00 77.25 229 LEU A O 1
ATOM 1706 N N . SER A 1 230 ? -20.322 -19.429 37.018 1.00 78.38 230 SER A N 1
ATOM 1707 C CA . SER A 1 230 ? -20.018 -19.686 38.429 1.00 78.38 230 SER A CA 1
ATOM 1708 C C . SER A 1 230 ? -20.832 -20.853 38.992 1.00 78.38 230 SER A C 1
ATOM 1710 O O . SER A 1 230 ? -20.288 -21.645 39.754 1.00 78.38 230 SER A O 1
ATOM 1712 N N . LYS A 1 231 ? -22.084 -21.043 38.555 1.00 77.69 231 LYS A N 1
ATOM 1713 C CA . LYS A 1 231 ? -22.917 -22.206 38.923 1.00 77.69 231 LYS A CA 1
ATOM 1714 C C . LYS A 1 231 ? -22.446 -23.530 38.322 1.00 77.69 231 LYS A C 1
ATOM 1716 O O . LYS A 1 231 ? -22.787 -24.576 38.857 1.00 77.69 231 LYS A O 1
ATOM 1721 N N . VAL A 1 232 ? -21.715 -23.493 37.208 1.00 73.81 232 VAL A N 1
ATOM 1722 C CA . VAL A 1 232 ? -21.181 -24.690 36.532 1.00 73.81 232 VAL A CA 1
ATOM 1723 C C . VAL A 1 232 ? -19.748 -25.002 36.984 1.00 73.81 232 VAL A C 1
ATOM 1725 O O . VAL A 1 232 ? -19.337 -26.158 36.969 1.00 73.81 232 VAL A O 1
ATOM 1728 N N . LEU A 1 233 ? -18.984 -23.980 37.380 1.00 65.75 233 LEU A N 1
ATOM 1729 C CA . LEU A 1 233 ? -17.585 -24.089 37.810 1.00 65.75 233 LEU A CA 1
ATOM 1730 C C . LEU A 1 233 ? -17.410 -24.202 39.332 1.00 65.75 233 LEU A C 1
ATOM 1732 O O . LEU A 1 233 ? -16.308 -24.508 39.786 1.00 65.75 233 LEU A O 1
ATOM 1736 N N . SER A 1 234 ? -18.462 -23.961 40.115 1.00 55.19 234 SER A N 1
ATOM 1737 C CA . SER A 1 234 ? -18.481 -24.282 41.546 1.00 55.19 234 SER A CA 1
ATOM 1738 C C . SER A 1 234 ? -18.916 -25.745 41.715 1.00 55.19 234 SER A C 1
ATOM 1740 O O . SER A 1 234 ? -19.996 -26.076 41.225 1.00 55.19 234 SER A O 1
ATOM 1742 N N . PRO A 1 235 ? -18.097 -26.611 42.343 1.00 53.66 235 PRO A N 1
ATOM 1743 C CA . PRO A 1 235 ? -18.462 -27.998 42.642 1.00 53.66 235 PRO A CA 1
ATOM 1744 C C . PRO A 1 235 ? -19.743 -28.132 43.469 1.00 53.66 235 PRO A C 1
ATOM 1746 O O . PRO A 1 235 ? -19.979 -27.255 44.335 1.00 53.66 235 PRO A O 1
#

pLDDT: mean 85.94, std 9.49, range [53.66, 97.94]

Secondary structure (DSSP, 8-state):
-HHHHHHHHHHHHHHHHHHHHIIIIIHHHH----S--EEEEEEEEEEEEEE-TTT-PEEEEEEEEEEEEEEEEEEEEEEE-SSEEEEEEEEEEEETTEEEEEEEEEEEETTT-BBPP-TT-EETTEE---TT-B-SSPPTT--TT--EEEEETTTTEEEEEEESSTTPPEEETTEEE--EEE---S-PPPGGGHHHHHHTT--SS--HHHHHHHHHHTT--HHHHHHHHHHHH--

Foldseek 3Di:
DVPVVVVVVVVVVVVVVVVCCCVPPVVLVPQWADQFDWDKDKDKDKDWAQADLQLRAGDPGTDIWIKMKIKTKGWDPPQDDPFKTKIKIWIFIQTPNATDIWIFIFIAGTSWQQGDADQRGDGRNHGAGRHQAHPPDDTDPDAQADKGFHADSFQRHTWIKHFDPHRDWDDDPNDTHTHIDTDDPPGDTDPSCLVVVVSVSHDSDHDPVSVCVNCVVVVHRPVVVVVVVCVVPPD